Protein AF-A0A1I2H7U0-F1 (afdb_monomer_lite)

Radius of gyration: 51.54 Å; chains: 1; bounding box: 114×62×137 Å

Organism: NCBI:txid1177982

Structure (mmCIF, N/CA/C/O backbone):
data_AF-A0A1I2H7U0-F1
#
_entry.id   AF-A0A1I2H7U0-F1
#
loop_
_atom_site.group_PDB
_atom_site.id
_atom_site.type_symbol
_atom_site.label_atom_id
_atom_site.label_alt_id
_atom_site.label_comp_id
_atom_site.label_asym_id
_atom_site.label_entity_id
_atom_site.label_seq_id
_atom_site.pdbx_PDB_ins_code
_atom_site.Cartn_x
_atom_site.Cartn_y
_atom_site.Cartn_z
_atom_site.occupancy
_atom_site.B_iso_or_equiv
_atom_site.auth_seq_id
_atom_site.auth_comp_id
_atom_site.auth_asym_id
_atom_site.auth_atom_id
_atom_site.pdbx_PDB_model_num
ATOM 1 N N . MET A 1 1 ? -52.109 -44.219 31.781 1.00 38.03 1 MET A N 1
ATOM 2 C CA . MET A 1 1 ? -51.547 -44.858 32.992 1.00 38.03 1 MET A CA 1
ATOM 3 C C . MET A 1 1 ? -51.405 -43.799 34.072 1.00 38.03 1 MET A C 1
ATOM 5 O O . MET A 1 1 ? -50.801 -42.768 33.818 1.00 38.03 1 MET A O 1
ATOM 9 N N . LYS A 1 2 ? -52.047 -44.011 35.225 1.00 43.16 2 LYS A N 1
ATOM 10 C CA . LYS A 1 2 ? -51.960 -43.153 36.413 1.00 43.16 2 LYS A CA 1
ATOM 11 C C . LYS A 1 2 ? -50.727 -43.580 37.208 1.00 43.16 2 LYS A C 1
ATOM 13 O O . LYS A 1 2 ? -50.674 -44.738 37.607 1.00 43.16 2 LYS A O 1
ATOM 18 N N . MET A 1 3 ? -49.799 -42.669 37.487 1.00 38.25 3 MET A N 1
ATOM 19 C CA . MET A 1 3 ? -48.767 -42.906 38.496 1.00 38.25 3 MET A CA 1
ATOM 20 C C . MET A 1 3 ? -48.731 -41.721 39.459 1.00 38.25 3 MET A C 1
ATOM 22 O O . MET A 1 3 ? -48.264 -40.634 39.139 1.00 38.25 3 MET A O 1
ATOM 26 N N . ARG A 1 4 ? -49.338 -41.961 40.626 1.00 47.53 4 ARG A N 1
ATOM 27 C CA . ARG A 1 4 ? -49.182 -41.195 41.864 1.00 47.53 4 ARG A CA 1
ATOM 28 C C . ARG A 1 4 ? -47.786 -41.503 42.394 1.00 47.53 4 ARG A C 1
ATOM 30 O O . ARG A 1 4 ? -47.493 -42.681 42.574 1.00 47.53 4 ARG A O 1
ATOM 37 N N . TRP A 1 5 ? -46.977 -40.492 42.691 1.00 40.34 5 TRP A N 1
ATOM 38 C CA . TRP A 1 5 ? -45.809 -40.652 43.556 1.00 40.34 5 TRP A CA 1
ATOM 39 C C . TRP A 1 5 ? -45.826 -39.602 44.661 1.00 40.34 5 TRP A C 1
ATOM 41 O O . TRP A 1 5 ? -46.255 -38.468 44.458 1.00 40.34 5 TRP A O 1
ATOM 51 N N . LEU A 1 6 ? -45.484 -40.085 45.853 1.00 40.12 6 LEU A N 1
ATOM 52 C CA . LEU A 1 6 ? -45.676 -39.448 47.142 1.00 40.12 6 LEU A CA 1
ATOM 53 C C . LEU A 1 6 ? -44.815 -38.201 47.309 1.00 40.12 6 LEU A C 1
ATOM 55 O O . LEU A 1 6 ? -43.675 -38.137 46.856 1.00 40.12 6 LEU A O 1
ATOM 59 N N . GLY A 1 7 ? -45.387 -37.246 48.038 1.00 43.72 7 GLY A N 1
ATOM 60 C CA . GLY A 1 7 ? -44.698 -36.058 48.492 1.00 43.72 7 GLY A CA 1
ATOM 61 C C . GLY A 1 7 ? -43.547 -36.375 49.439 1.00 43.72 7 GLY A C 1
ATOM 62 O O . GLY A 1 7 ? -43.638 -37.236 50.313 1.00 43.72 7 GLY A O 1
ATOM 63 N N . TRP A 1 8 ? -42.494 -35.589 49.273 1.00 41.06 8 TRP A N 1
ATOM 64 C CA . TRP A 1 8 ? -41.514 -35.289 50.297 1.00 41.06 8 TRP A CA 1
ATOM 65 C C . TRP A 1 8 ? -41.568 -33.780 50.512 1.00 41.06 8 TRP A C 1
ATOM 67 O O . TRP A 1 8 ? -41.052 -32.994 49.720 1.00 41.06 8 TRP A O 1
ATOM 77 N N . LEU A 1 9 ? -42.283 -33.383 51.564 1.00 44.81 9 LEU A N 1
ATOM 78 C CA . LEU A 1 9 ? -42.298 -32.023 52.084 1.00 44.81 9 LEU A CA 1
ATOM 79 C C . LEU A 1 9 ? -40.992 -31.831 52.873 1.00 44.81 9 LEU A C 1
ATOM 81 O O . LEU A 1 9 ? -40.945 -31.993 54.089 1.00 44.81 9 LEU A O 1
ATOM 85 N N . GLY A 1 10 ? -39.899 -31.572 52.157 1.00 46.69 10 GLY A N 1
ATOM 86 C CA . GLY A 1 10 ? -38.647 -31.123 52.753 1.00 46.69 10 GLY A CA 1
ATOM 87 C C . GLY A 1 10 ? -38.772 -29.646 53.099 1.00 46.69 10 GLY A C 1
ATOM 88 O O . GLY A 1 10 ? -38.637 -28.792 52.227 1.00 46.69 10 GLY A O 1
ATOM 89 N N . VAL A 1 11 ? -39.063 -29.345 54.364 1.00 46.62 11 VAL A N 1
ATOM 90 C CA . VAL A 1 11 ? -38.966 -27.990 54.912 1.00 46.62 11 VAL A CA 1
ATOM 91 C C . VAL A 1 11 ? -37.485 -27.610 54.927 1.00 46.62 11 VAL A C 1
ATOM 93 O O . VAL A 1 11 ? -36.757 -27.913 55.868 1.00 46.62 11 VAL A O 1
ATOM 96 N N . ALA A 1 12 ? -37.026 -26.967 53.855 1.00 50.62 12 ALA A N 1
ATOM 97 C CA . ALA A 1 12 ? -35.786 -26.213 53.867 1.00 50.62 12 ALA A CA 1
ATOM 98 C C . ALA A 1 12 ? -36.026 -24.951 54.706 1.00 50.62 12 ALA A C 1
ATOM 100 O O . ALA A 1 12 ? -36.562 -23.955 54.217 1.00 50.62 12 ALA A O 1
ATOM 101 N N . LEU A 1 13 ? -35.672 -25.019 55.993 1.00 45.28 13 LEU A N 1
ATOM 102 C CA . LEU A 1 13 ? -35.441 -23.830 56.804 1.00 45.28 13 LEU A CA 1
ATOM 103 C C . LEU A 1 13 ? -34.308 -23.036 56.142 1.00 45.28 13 LEU A C 1
ATOM 105 O O . LEU A 1 13 ? -33.133 -23.364 56.292 1.00 45.28 13 LEU A O 1
ATOM 109 N N . TRP A 1 14 ? -34.663 -21.986 55.408 1.00 45.94 14 TRP A N 1
ATOM 110 C CA . TRP A 1 14 ? -33.728 -20.919 55.088 1.00 45.94 14 TRP A CA 1
ATOM 111 C C . TRP A 1 14 ? -33.420 -20.190 56.393 1.00 45.94 14 TRP A C 1
ATOM 113 O O . TRP A 1 14 ? -34.245 -19.440 56.914 1.00 45.94 14 TRP A O 1
ATOM 123 N N . VAL A 1 15 ? -32.239 -20.448 56.950 1.00 44.50 15 VAL A N 1
ATOM 124 C CA . VAL A 1 15 ? -31.667 -19.630 58.018 1.00 44.50 15 VAL A CA 1
ATOM 125 C C . VAL A 1 15 ? -31.354 -18.265 57.404 1.00 44.50 15 VAL A C 1
ATOM 127 O O . VAL A 1 15 ? -30.287 -18.050 56.838 1.00 44.50 15 VAL A O 1
ATOM 130 N N . ALA A 1 16 ? -32.310 -17.341 57.481 1.00 43.97 16 ALA A N 1
ATOM 131 C CA . ALA A 1 16 ? -32.080 -15.917 57.270 1.00 43.97 16 ALA A CA 1
ATOM 132 C C . ALA A 1 16 ? -31.284 -15.373 58.471 1.00 43.97 16 ALA A C 1
ATOM 134 O O . ALA A 1 16 ? -31.829 -14.749 59.377 1.00 43.97 16 ALA A O 1
ATOM 135 N N . GLY A 1 17 ? -29.996 -15.710 58.537 1.00 43.19 17 GLY A N 1
ATOM 136 C CA . GLY A 1 17 ? -29.081 -15.211 59.556 1.00 43.19 17 GLY A CA 1
ATOM 137 C C . GLY A 1 17 ? -28.562 -13.824 59.185 1.00 43.19 17 GLY A C 1
ATOM 138 O O . GLY A 1 17 ? -27.820 -13.705 58.220 1.00 43.19 17 GLY A O 1
ATOM 139 N N . CYS A 1 18 ? -28.946 -12.803 59.959 1.00 55.12 18 CYS A N 1
ATOM 140 C CA . CYS A 1 18 ? -28.228 -11.542 60.223 1.00 55.12 18 CYS A CA 1
ATOM 141 C C . CYS A 1 18 ? -27.333 -10.948 59.107 1.00 55.12 18 CYS A C 1
ATOM 143 O O . CYS A 1 18 ? -26.227 -10.491 59.388 1.00 55.12 18 CYS A O 1
ATOM 145 N N . THR A 1 19 ? -27.776 -10.909 57.850 1.00 57.34 19 THR A N 1
ATOM 146 C CA . THR A 1 19 ? -26.985 -10.361 56.728 1.00 57.34 19 THR A CA 1
ATOM 147 C C . THR A 1 19 ? -26.796 -8.846 56.806 1.00 57.34 19 THR A C 1
ATOM 149 O O . THR A 1 19 ? -25.809 -8.320 56.297 1.00 57.34 19 THR A O 1
ATOM 152 N N . ASP A 1 20 ? -27.704 -8.140 57.481 1.00 74.81 20 ASP A N 1
ATOM 153 C CA . ASP A 1 20 ? -27.701 -6.673 57.529 1.00 74.81 20 ASP A CA 1
ATOM 154 C C . ASP A 1 20 ? -26.640 -6.094 58.477 1.00 74.81 20 ASP A C 1
ATOM 156 O O . ASP A 1 20 ? -26.203 -4.958 58.288 1.00 74.81 20 ASP A O 1
ATOM 160 N N . GLY A 1 21 ? -26.202 -6.859 59.485 1.00 87.06 21 GLY A N 1
ATOM 161 C CA . GLY A 1 21 ? -25.242 -6.390 60.490 1.00 87.06 21 GLY A CA 1
ATOM 162 C C . GLY A 1 21 ? -23.862 -6.098 59.899 1.00 87.06 21 GLY A C 1
ATOM 163 O O . GLY A 1 21 ? -23.301 -5.031 60.138 1.00 87.06 21 GLY A O 1
ATOM 164 N N . ASP A 1 22 ? -23.352 -7.011 59.071 1.00 92.94 22 ASP A N 1
ATOM 165 C CA . ASP A 1 22 ? -22.031 -6.878 58.446 1.00 92.94 22 ASP A CA 1
ATOM 166 C C . ASP A 1 22 ? -22.021 -5.792 57.367 1.00 92.94 22 ASP A C 1
ATOM 168 O O . ASP A 1 22 ? -21.097 -4.981 57.302 1.00 92.94 22 ASP A O 1
ATOM 172 N N . VAL A 1 23 ? -23.082 -5.723 56.551 1.00 95.50 23 VAL A N 1
ATOM 173 C CA . VAL A 1 23 ? -23.248 -4.651 55.558 1.00 95.50 23 VAL A CA 1
ATOM 174 C C . VAL A 1 23 ? -23.256 -3.293 56.251 1.00 95.50 23 VAL A C 1
ATOM 176 O O . VAL A 1 23 ? -22.557 -2.379 55.818 1.00 95.50 23 VAL A O 1
ATOM 179 N N . ARG A 1 24 ? -24.010 -3.158 57.347 1.00 95.25 24 ARG A N 1
ATOM 180 C CA . ARG A 1 24 ? -24.057 -1.920 58.125 1.00 95.25 24 ARG A CA 1
ATOM 181 C C . ARG A 1 24 ? -22.697 -1.567 58.721 1.00 95.25 24 ARG A C 1
ATOM 183 O O . ARG A 1 24 ? -22.287 -0.419 58.607 1.00 95.25 24 ARG A O 1
ATOM 190 N N . LEU A 1 25 ? -21.977 -2.538 59.282 1.00 95.75 25 LEU A N 1
ATOM 191 C CA . LEU A 1 25 ? -20.634 -2.321 59.825 1.00 95.75 25 LEU A CA 1
ATOM 192 C C . LEU A 1 25 ? -19.675 -1.746 58.770 1.00 95.75 25 LEU A C 1
ATOM 194 O O . LEU A 1 25 ? -18.954 -0.786 59.045 1.00 95.75 25 LEU A O 1
ATOM 198 N N . VAL A 1 26 ? -19.690 -2.288 57.548 1.00 96.81 26 VAL A N 1
ATOM 199 C CA . VAL A 1 26 ? -18.877 -1.759 56.439 1.00 96.81 26 VAL A CA 1
ATOM 200 C C . VAL A 1 26 ? -19.359 -0.377 56.007 1.00 96.81 26 VAL A C 1
ATOM 202 O O . VAL A 1 26 ? -18.539 0.522 55.838 1.00 96.81 26 VAL A O 1
ATOM 205 N N . LYS A 1 27 ? -20.673 -0.169 55.874 1.00 97.19 27 LYS A N 1
ATOM 206 C CA . LYS A 1 27 ? -21.240 1.136 55.505 1.00 97.19 27 LYS A CA 1
ATOM 207 C C . LYS A 1 27 ? -20.921 2.238 56.510 1.00 97.19 27 LYS A C 1
ATOM 209 O O . LYS A 1 27 ? -20.725 3.370 56.076 1.00 97.19 27 LYS A O 1
ATOM 214 N N . ASP A 1 28 ? -20.869 1.916 57.800 1.00 96.62 28 ASP A N 1
ATOM 215 C CA . ASP A 1 28 ? -20.593 2.852 58.896 1.00 96.62 28 ASP A CA 1
ATOM 216 C C . ASP A 1 28 ? -19.080 3.079 59.110 1.00 96.62 28 ASP A C 1
ATOM 218 O O . ASP A 1 28 ? -18.686 4.026 59.791 1.00 96.62 28 ASP A O 1
ATOM 222 N N . SER A 1 29 ? -18.221 2.252 58.501 1.00 95.50 29 SER A N 1
ATOM 223 C CA . SER A 1 29 ? -16.762 2.418 58.533 1.00 95.50 29 SER A CA 1
ATOM 224 C C . SER A 1 29 ? -16.296 3.601 57.673 1.00 95.50 29 SER A C 1
ATOM 226 O O . SER A 1 29 ? -17.021 4.078 56.799 1.00 95.50 29 SER A O 1
ATOM 228 N N . VAL A 1 30 ? -15.063 4.063 57.895 1.00 94.56 30 VAL A N 1
ATOM 229 C CA . VAL A 1 30 ? -14.425 5.158 57.140 1.00 94.56 30 VAL A CA 1
ATOM 230 C C . VAL A 1 30 ? -13.154 4.665 56.450 1.00 94.56 30 VAL A C 1
ATOM 232 O O . VAL A 1 30 ? -12.454 3.797 56.972 1.00 94.56 30 VAL A O 1
ATOM 235 N N . TRP A 1 31 ? -12.822 5.227 55.286 1.00 92.06 31 TRP A N 1
ATOM 236 C CA . TRP A 1 31 ? -11.496 5.024 54.698 1.00 92.06 31 TRP A CA 1
ATOM 237 C C . TRP A 1 31 ? -10.480 5.949 55.363 1.00 92.06 31 TRP A C 1
ATOM 239 O O . TRP A 1 31 ? -10.764 7.123 55.588 1.00 92.06 31 TRP A O 1
ATOM 249 N N . ASN A 1 32 ? -9.242 5.483 55.542 1.00 89.25 32 ASN A N 1
ATOM 250 C CA . ASN A 1 32 ? -8.152 6.333 56.045 1.00 89.25 32 ASN A CA 1
ATOM 251 C C . ASN A 1 32 ? -7.916 7.579 55.170 1.00 89.25 32 ASN A C 1
ATOM 253 O O . ASN A 1 32 ? -7.519 8.625 55.670 1.00 89.25 32 ASN A O 1
ATOM 257 N N . ALA A 1 33 ? -8.171 7.475 53.861 1.00 87.81 33 ALA A N 1
ATOM 258 C CA . ALA A 1 33 ? -8.043 8.583 52.914 1.00 87.81 33 ALA A CA 1
ATOM 259 C C . ALA A 1 33 ? -9.259 9.537 52.893 1.00 87.81 33 ALA A C 1
ATOM 261 O O . ALA A 1 33 ? -9.203 10.573 52.233 1.00 87.81 33 ALA A O 1
ATOM 262 N N . MET A 1 34 ? -10.359 9.189 53.572 1.00 88.62 34 MET A N 1
ATOM 263 C CA . MET A 1 34 ? -11.597 9.975 53.662 1.00 88.62 34 MET A CA 1
ATOM 264 C C . MET A 1 34 ? -12.232 9.829 55.060 1.00 88.62 34 MET A C 1
ATOM 266 O O . MET A 1 34 ? -13.304 9.237 55.184 1.00 88.62 34 MET A O 1
ATOM 270 N N . PRO A 1 35 ? -11.594 10.345 56.125 1.00 90.62 35 PRO A N 1
ATOM 271 C CA . PRO A 1 35 ? -12.068 10.134 57.496 1.00 90.62 35 PRO A CA 1
ATOM 272 C C . PRO A 1 35 ? -13.404 10.836 57.803 1.00 90.62 35 PRO A C 1
ATOM 274 O O . PRO A 1 35 ? -14.123 10.408 58.700 1.00 90.62 35 PRO A O 1
ATOM 277 N N . ASP A 1 36 ? -13.760 11.880 57.047 1.00 92.44 36 ASP A N 1
ATOM 278 C CA . ASP A 1 36 ? -14.941 12.722 57.305 1.00 92.44 36 ASP A CA 1
ATOM 279 C C . ASP A 1 36 ? -16.250 12.174 56.703 1.00 92.44 36 ASP A C 1
ATOM 281 O O . ASP A 1 36 ? -17.314 12.787 56.829 1.00 92.44 36 ASP A O 1
ATOM 285 N N . THR A 1 37 ? -16.205 11.029 56.016 1.00 92.31 37 THR A N 1
ATOM 286 C CA . THR A 1 37 ? -17.395 10.382 55.455 1.00 92.31 37 THR A CA 1
ATOM 287 C C . THR A 1 37 ? -17.326 8.876 55.623 1.00 92.31 37 THR A C 1
ATOM 289 O O . THR A 1 37 ? -16.268 8.264 55.500 1.00 92.31 37 THR A O 1
ATOM 292 N N . THR A 1 38 ? -18.481 8.261 55.854 1.00 95.88 38 THR A N 1
ATOM 293 C CA . THR A 1 38 ? -18.569 6.805 55.882 1.00 95.88 38 THR A CA 1
ATOM 294 C C . THR A 1 38 ? -18.517 6.235 54.466 1.00 95.88 38 THR A C 1
ATOM 296 O O . THR A 1 38 ? -18.900 6.905 53.498 1.00 95.88 38 THR A O 1
ATOM 299 N N . ILE A 1 39 ? -18.060 4.988 54.342 1.00 95.94 39 ILE A N 1
ATOM 300 C CA . ILE A 1 39 ? -17.996 4.250 53.075 1.00 95.94 39 ILE A CA 1
ATOM 301 C C . ILE A 1 39 ? -19.388 4.181 52.441 1.00 95.94 39 ILE A C 1
ATOM 303 O O . ILE A 1 39 ? -19.540 4.452 51.252 1.00 95.94 39 ILE A O 1
ATOM 307 N N . GLY A 1 40 ? -20.417 3.880 53.239 1.00 95.56 40 GLY A N 1
ATOM 308 C CA . GLY A 1 40 ? -21.799 3.812 52.771 1.00 95.56 40 GLY A CA 1
ATOM 309 C C . GLY A 1 40 ? -22.259 5.138 52.176 1.00 95.56 40 GLY A C 1
ATOM 310 O O . GLY A 1 40 ? -22.735 5.164 51.047 1.00 95.56 40 GLY A O 1
ATOM 311 N N . LYS A 1 41 ? -22.024 6.257 52.874 1.00 94.06 41 LYS A N 1
ATOM 312 C CA . LYS A 1 41 ? -22.376 7.590 52.364 1.00 94.06 41 LYS A CA 1
ATOM 313 C C . LYS A 1 41 ? -21.610 7.933 51.086 1.00 94.06 41 LYS A C 1
ATOM 315 O O . LYS A 1 41 ? -22.197 8.500 50.175 1.00 94.06 41 LYS A O 1
ATOM 320 N N . ALA A 1 42 ? -20.327 7.587 51.011 1.00 93.44 42 ALA A N 1
ATOM 321 C CA . ALA A 1 42 ? -19.490 7.892 49.855 1.00 93.44 42 ALA A CA 1
ATOM 322 C C . ALA A 1 42 ? -19.845 7.059 48.611 1.00 93.44 42 ALA A C 1
ATOM 324 O O . ALA A 1 42 ? -19.639 7.524 47.493 1.00 93.44 42 ALA A O 1
ATOM 325 N N . LEU A 1 43 ? -20.356 5.836 48.789 1.00 95.06 43 LEU A N 1
ATOM 326 C CA . LEU A 1 43 ? -20.678 4.922 47.691 1.00 95.06 43 LEU A CA 1
ATOM 327 C C . LEU A 1 43 ? -22.154 4.961 47.283 1.00 95.06 43 LEU A C 1
ATOM 329 O O . LEU A 1 43 ? -22.443 4.991 46.090 1.00 95.06 43 LEU A O 1
ATOM 333 N N . ASP A 1 44 ? -23.084 5.034 48.238 1.00 93.50 44 ASP A N 1
ATOM 334 C CA . ASP A 1 44 ? -24.526 5.000 47.958 1.00 93.50 44 ASP A CA 1
ATOM 335 C C . ASP A 1 44 ? -25.022 6.237 47.192 1.00 93.50 44 ASP A C 1
ATOM 337 O O . ASP A 1 44 ? -26.053 6.167 46.525 1.00 93.50 44 ASP A O 1
ATOM 341 N N . THR A 1 45 ? -24.305 7.365 47.252 1.00 88.62 45 THR A N 1
ATOM 342 C CA . THR A 1 45 ? -24.707 8.619 46.588 1.00 88.62 45 THR A CA 1
ATOM 343 C C . THR A 1 45 ? -23.988 8.883 45.264 1.00 88.62 45 THR A C 1
ATOM 345 O O . THR A 1 45 ? -24.076 9.994 44.740 1.00 88.62 45 THR A O 1
ATOM 348 N N . ARG A 1 46 ? -23.245 7.909 44.720 1.00 90.50 46 ARG A N 1
ATOM 349 C CA . ARG A 1 46 ? -22.420 8.126 43.522 1.00 90.50 46 ARG A CA 1
ATOM 350 C C . ARG A 1 46 ? -23.266 8.320 42.270 1.00 90.50 46 ARG A C 1
ATOM 352 O O . ARG A 1 46 ? -23.944 7.403 41.812 1.00 90.50 46 ARG A O 1
ATOM 359 N N . GLN A 1 47 ? -23.125 9.491 41.656 1.00 90.69 47 GLN A N 1
ATOM 360 C CA . GLN A 1 47 ? -23.855 9.858 40.437 1.00 90.69 47 GLN A CA 1
ATOM 361 C C . GLN A 1 47 ? -23.475 9.003 39.218 1.00 90.69 47 GLN A C 1
ATOM 363 O O . GLN A 1 47 ? -24.334 8.709 38.388 1.00 90.69 47 GLN A O 1
ATOM 368 N N . ALA A 1 48 ? -22.230 8.517 39.165 1.00 90.38 48 ALA A N 1
ATOM 369 C CA . ALA A 1 48 ? -21.746 7.599 38.130 1.00 90.38 48 ALA A CA 1
ATOM 370 C C . ALA A 1 48 ? -22.483 6.240 38.091 1.00 90.38 48 ALA A C 1
ATOM 372 O O . ALA A 1 48 ? -22.405 5.526 37.087 1.00 90.38 48 ALA A O 1
ATOM 373 N N . CYS A 1 49 ? -23.175 5.858 39.172 1.00 93.62 49 CYS A N 1
ATOM 374 C CA . CYS A 1 49 ? -23.899 4.595 39.268 1.00 93.62 49 CYS A CA 1
ATOM 375 C C . CYS A 1 49 ? -25.355 4.769 38.797 1.00 93.62 49 CYS A C 1
AT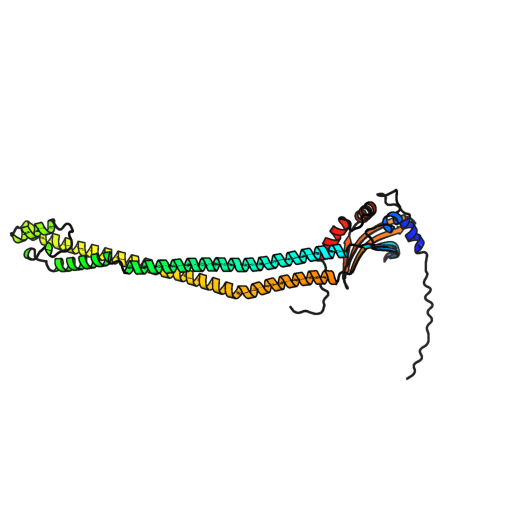OM 377 O O . CYS A 1 49 ? -26.064 5.700 39.189 1.00 93.62 49 CYS A O 1
ATOM 379 N N . ALA A 1 50 ? -25.822 3.864 37.939 1.00 93.75 50 ALA A N 1
ATOM 380 C CA . ALA A 1 50 ? -27.238 3.705 37.612 1.00 93.75 50 ALA A CA 1
ATOM 381 C C . ALA A 1 50 ? -27.973 2.941 38.719 1.00 93.75 50 ALA A C 1
ATOM 383 O O . ALA A 1 50 ? -29.099 3.284 39.075 1.00 93.75 50 ALA A O 1
ATOM 384 N N . LYS A 1 51 ? -27.311 1.927 39.285 1.00 95.06 51 LYS A N 1
ATOM 385 C CA . LYS A 1 51 ? -27.817 1.107 40.384 1.00 95.06 51 LYS A CA 1
ATOM 386 C C . LYS A 1 51 ? -26.684 0.750 41.334 1.00 95.06 51 LYS A C 1
ATOM 388 O O . LYS A 1 51 ? -25.560 0.512 40.890 1.00 95.06 51 LYS A O 1
ATOM 393 N N . THR A 1 52 ? -26.995 0.689 42.624 1.00 96.12 52 THR A N 1
ATOM 394 C CA . THR A 1 52 ? -26.089 0.202 43.663 1.00 96.12 52 THR A CA 1
ATOM 395 C C . THR A 1 52 ? -26.726 -0.949 44.433 1.00 96.12 52 THR A C 1
ATOM 397 O O . THR A 1 52 ? -27.935 -0.968 44.666 1.00 96.12 52 THR A O 1
ATOM 400 N N . GLU A 1 53 ? -25.915 -1.934 44.809 1.00 96.56 53 GLU A N 1
ATOM 401 C CA . GLU A 1 53 ? -26.341 -3.099 45.582 1.00 96.56 53 GLU A CA 1
ATOM 402 C C . GLU A 1 53 ? -25.286 -3.460 46.627 1.00 96.56 53 GLU A C 1
ATOM 404 O O . GLU A 1 53 ? -24.084 -3.316 46.400 1.00 96.56 53 GLU A O 1
ATOM 409 N N . TRP A 1 54 ? -25.753 -3.959 47.769 1.00 97.25 54 TRP A N 1
ATOM 410 C CA . TRP A 1 54 ? -24.912 -4.471 48.841 1.00 97.25 54 TRP A CA 1
ATOM 411 C C . TRP A 1 54 ? -25.355 -5.876 49.204 1.00 97.25 54 TRP A C 1
ATOM 413 O O . TRP A 1 54 ? -26.553 -6.145 49.306 1.00 97.25 54 TRP A O 1
ATOM 423 N N . ARG A 1 55 ? -24.395 -6.766 49.436 1.00 95.81 55 ARG A N 1
ATOM 424 C CA . ARG A 1 55 ? -24.670 -8.120 49.920 1.00 95.81 55 ARG A CA 1
ATOM 425 C C . ARG A 1 55 ? -23.547 -8.623 50.811 1.00 95.81 55 ARG A C 1
ATOM 427 O O . ARG A 1 55 ? -22.401 -8.216 50.647 1.00 95.81 55 ARG A O 1
ATOM 434 N N . ALA A 1 56 ? -23.883 -9.537 51.713 1.00 95.56 56 ALA A N 1
ATOM 435 C CA . ALA A 1 56 ? -22.921 -10.280 52.515 1.00 95.56 56 ALA A CA 1
ATOM 436 C C . ALA A 1 56 ? -23.015 -11.774 52.187 1.00 95.56 56 ALA A C 1
ATOM 438 O O . ALA A 1 56 ? -24.116 -12.300 52.010 1.00 95.56 56 ALA A O 1
ATOM 439 N N . PHE A 1 57 ? -21.873 -12.445 52.086 1.00 94.25 57 PHE A N 1
ATOM 440 C CA . PHE A 1 57 ? -21.774 -13.884 51.853 1.00 94.25 57 PHE A CA 1
ATOM 441 C C . PHE A 1 57 ? -20.473 -14.433 52.443 1.00 94.25 57 PHE A C 1
ATOM 443 O O . PHE A 1 57 ? -19.552 -13.673 52.731 1.00 94.25 57 PHE A O 1
ATOM 450 N N . ASP A 1 58 ? -20.402 -15.749 52.614 1.00 93.12 58 ASP A N 1
ATOM 451 C CA . ASP A 1 58 ? -19.181 -16.436 53.032 1.00 93.12 58 ASP A CA 1
ATOM 452 C C . ASP A 1 58 ? -18.449 -16.967 51.795 1.00 93.12 58 ASP A C 1
ATOM 454 O O . ASP A 1 58 ? -19.077 -17.519 50.885 1.00 93.12 58 ASP A O 1
ATOM 458 N N . ASP A 1 59 ? -17.138 -16.736 51.715 1.00 89.81 59 ASP A N 1
ATOM 459 C CA . ASP A 1 59 ? -16.320 -17.239 50.610 1.00 89.81 59 ASP A CA 1
ATOM 460 C C . ASP A 1 59 ? -15.899 -18.708 50.802 1.00 89.81 59 ASP A C 1
ATOM 462 O O . ASP A 1 59 ? -16.273 -19.377 51.764 1.00 89.81 59 ASP A O 1
ATOM 466 N N . ASP A 1 60 ? -15.102 -19.229 49.868 1.00 90.31 60 ASP A N 1
ATOM 467 C CA . ASP A 1 60 ? -14.576 -20.601 49.880 1.00 90.31 60 ASP A CA 1
ATOM 468 C C . ASP A 1 60 ? -13.687 -20.921 51.093 1.00 90.31 60 ASP A C 1
ATOM 470 O O . ASP A 1 60 ? -13.374 -22.084 51.346 1.00 90.31 60 ASP A O 1
ATOM 474 N N . ARG A 1 61 ? -13.274 -19.897 51.842 1.00 89.75 61 ARG A N 1
ATOM 475 C CA . ARG A 1 61 ? -12.431 -19.992 53.036 1.00 89.75 61 ARG A CA 1
ATOM 476 C C . ARG A 1 61 ? -13.200 -19.639 54.304 1.00 89.75 61 ARG A C 1
ATOM 478 O O . ARG A 1 61 ? -12.568 -19.315 55.308 1.00 89.75 61 ARG A O 1
ATOM 485 N N . GLU A 1 62 ? -14.531 -19.667 54.243 1.00 89.56 62 GLU A N 1
ATOM 486 C CA . GLU A 1 62 ? -15.427 -19.348 55.359 1.00 89.56 62 GLU A CA 1
ATOM 487 C C . GLU A 1 62 ? -15.197 -17.933 55.919 1.00 89.56 62 GLU A C 1
ATOM 489 O O . GLU A 1 62 ? -15.464 -17.651 57.088 1.00 89.56 62 GLU A O 1
ATOM 494 N N . ARG A 1 63 ? -14.678 -17.012 55.095 1.00 89.81 63 ARG A N 1
ATOM 495 C CA . ARG A 1 63 ? -14.532 -15.609 55.482 1.00 89.81 63 ARG A CA 1
ATOM 496 C C . ARG A 1 63 ? -15.805 -14.870 55.132 1.00 89.81 63 ARG A C 1
ATOM 498 O O . ARG A 1 63 ? -16.291 -14.959 54.005 1.00 89.81 63 ARG A O 1
ATOM 505 N N . ARG A 1 64 ? -16.267 -14.040 56.064 1.00 94.00 64 ARG A N 1
ATOM 506 C CA . ARG A 1 64 ? -17.387 -13.138 55.823 1.00 94.00 64 ARG A CA 1
ATOM 507 C C . ARG A 1 64 ? -16.962 -12.011 54.885 1.00 94.00 64 ARG A C 1
ATOM 509 O O . ARG A 1 64 ? -16.105 -11.199 55.250 1.00 94.00 64 ARG A O 1
ATOM 516 N N . ILE A 1 65 ? -17.556 -11.961 53.696 1.00 96.31 65 ILE A N 1
ATOM 517 C CA . ILE A 1 65 ? -17.331 -10.938 52.673 1.00 96.31 65 ILE A CA 1
ATOM 518 C C . ILE A 1 65 ? -18.569 -10.056 52.540 1.00 96.31 65 ILE A C 1
ATOM 520 O O . ILE A 1 65 ? -19.686 -10.543 52.379 1.00 96.31 65 ILE A O 1
ATOM 524 N N . VAL A 1 66 ? -18.354 -8.746 52.553 1.00 97.44 66 VAL A N 1
ATOM 525 C CA . VAL A 1 66 ? -19.340 -7.736 52.168 1.00 97.44 66 VAL A CA 1
ATOM 526 C C . VAL A 1 66 ? -18.946 -7.194 50.802 1.00 97.44 66 VAL A C 1
ATOM 528 O O . VAL A 1 66 ? -17.821 -6.735 50.615 1.00 97.44 66 VAL A O 1
ATOM 531 N N . GLU A 1 67 ? -19.865 -7.249 49.844 1.00 97.88 67 GLU A N 1
ATOM 532 C CA . GLU A 1 67 ? -19.678 -6.769 48.477 1.00 97.88 67 GLU A CA 1
ATOM 533 C C . GLU A 1 67 ? -20.594 -5.577 48.203 1.00 97.88 67 GLU A C 1
ATOM 535 O O . GLU A 1 67 ? -21.810 -5.659 48.387 1.00 97.88 67 GLU A O 1
ATOM 540 N N . TYR A 1 68 ? -19.990 -4.501 47.711 1.00 97.81 68 TYR A N 1
ATOM 541 C CA . TYR A 1 68 ? -20.654 -3.401 47.031 1.00 97.81 68 TYR A CA 1
ATOM 542 C C . TYR A 1 68 ? -20.577 -3.612 45.523 1.00 97.81 68 TYR A C 1
ATOM 544 O O . TYR A 1 68 ? -19.503 -3.904 44.988 1.00 97.81 68 TYR A O 1
ATOM 552 N N . ARG A 1 69 ? -21.697 -3.403 44.835 1.00 97.38 69 ARG A N 1
ATOM 553 C CA . ARG A 1 69 ? -21.788 -3.416 43.377 1.00 97.38 69 ARG A CA 1
ATOM 554 C C . ARG A 1 69 ? -22.392 -2.109 42.881 1.00 97.38 69 ARG A C 1
ATOM 556 O O . ARG A 1 69 ? -23.443 -1.698 43.363 1.00 97.38 69 ARG A O 1
ATOM 563 N N . CYS A 1 70 ? -21.752 -1.493 41.895 1.00 95.56 70 CYS A N 1
ATOM 564 C CA . CYS A 1 70 ? -22.253 -0.329 41.170 1.00 95.56 70 CYS A CA 1
ATOM 565 C C . CYS A 1 70 ? -22.317 -0.643 39.678 1.00 95.56 70 CYS A C 1
ATOM 567 O O . CYS A 1 70 ? -21.304 -0.985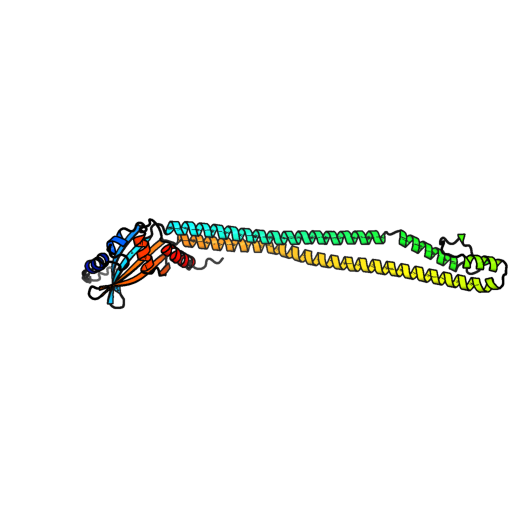 39.076 1.00 95.56 70 CYS A O 1
ATOM 569 N N . GLU A 1 71 ? -23.495 -0.515 39.075 1.00 96.50 71 GLU A N 1
ATOM 570 C CA . GLU A 1 71 ? -23.654 -0.564 37.620 1.00 96.50 71 GLU A CA 1
ATOM 571 C C . GLU A 1 71 ? -23.397 0.829 37.039 1.00 96.50 71 GLU A C 1
ATOM 573 O O . GLU A 1 71 ? -24.087 1.782 37.404 1.00 96.50 71 GLU A O 1
ATOM 578 N N . TYR A 1 72 ? -22.406 0.976 36.159 1.00 95.44 72 TYR A N 1
ATOM 579 C CA . TYR A 1 72 ? -22.072 2.280 35.586 1.00 95.44 72 TYR A CA 1
ATOM 580 C C . TYR A 1 72 ? -23.127 2.767 34.598 1.00 95.44 72 TYR A C 1
ATOM 582 O O . TYR A 1 72 ? -23.441 2.084 33.624 1.00 95.44 72 TYR A O 1
ATOM 590 N N . ARG A 1 73 ? -23.588 4.005 34.795 1.00 93.19 73 ARG A N 1
ATOM 591 C CA . ARG A 1 73 ? -24.615 4.638 33.959 1.00 93.19 73 ARG A CA 1
ATOM 592 C C . ARG A 1 73 ? -24.159 4.870 32.519 1.00 93.19 73 ARG A C 1
ATOM 594 O O . ARG A 1 73 ? -24.848 4.479 31.583 1.00 93.19 73 ARG A O 1
ATOM 601 N N . ASP A 1 74 ? -22.970 5.443 32.347 1.00 92.25 74 ASP A N 1
ATOM 602 C CA . ASP A 1 74 ? -22.510 5.945 31.042 1.00 92.25 74 ASP A CA 1
ATOM 603 C C . ASP A 1 74 ? -21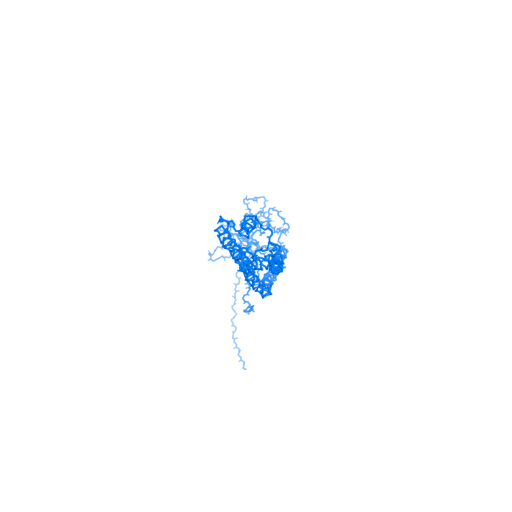.570 4.982 30.303 1.00 92.25 74 ASP A C 1
ATOM 605 O O . ASP A 1 74 ? -20.973 5.335 29.282 1.00 92.25 74 ASP A O 1
ATOM 609 N N . ALA A 1 75 ? -21.430 3.742 30.784 1.00 94.44 75 ALA A N 1
ATOM 610 C CA . ALA A 1 75 ? -20.524 2.770 30.174 1.00 94.44 75 ALA A CA 1
ATOM 611 C C . ALA A 1 75 ? -20.901 2.435 28.723 1.00 94.44 75 ALA A C 1
ATOM 613 O O . ALA A 1 75 ? -20.025 2.336 27.864 1.00 94.44 75 ALA A O 1
ATOM 614 N N . ARG A 1 76 ? -22.203 2.323 28.426 1.00 95.50 76 ARG A N 1
ATOM 615 C CA . ARG A 1 76 ? -22.688 2.102 27.057 1.00 95.50 76 ARG A CA 1
ATOM 616 C C . ARG A 1 76 ? -22.291 3.250 26.130 1.00 95.50 76 ARG A C 1
ATOM 618 O O . ARG A 1 76 ? -21.694 2.997 25.091 1.00 95.50 76 ARG A O 1
ATOM 625 N N . ALA A 1 77 ? -22.554 4.494 26.533 1.00 95.56 77 ALA A N 1
ATOM 626 C CA . ALA A 1 77 ? -22.234 5.676 25.734 1.00 95.56 77 ALA A CA 1
ATOM 627 C C . ALA A 1 77 ? -20.722 5.803 25.461 1.00 95.56 77 ALA A C 1
ATOM 629 O O . ALA A 1 77 ? -20.315 6.153 24.350 1.00 95.56 77 ALA A O 1
ATOM 630 N N . HIS A 1 78 ? -19.880 5.461 26.446 1.00 95.00 78 HIS A N 1
ATOM 631 C CA . HIS A 1 78 ? -18.425 5.384 26.269 1.00 95.00 78 HIS A CA 1
ATOM 632 C C . HIS A 1 78 ? -18.036 4.391 25.167 1.00 95.00 78 HIS A C 1
ATOM 634 O O . HIS A 1 78 ? -17.315 4.746 24.228 1.00 95.00 78 HIS A O 1
ATOM 640 N N . PHE A 1 79 ? -18.555 3.163 25.231 1.00 96.56 79 PHE A N 1
ATOM 641 C CA . PHE A 1 79 ? -18.232 2.133 24.246 1.00 96.56 79 PHE A CA 1
ATOM 642 C C . PHE A 1 79 ? -18.861 2.373 22.874 1.00 96.56 79 PHE A C 1
ATOM 644 O O . PHE A 1 79 ? -18.235 2.031 21.874 1.00 96.56 79 PHE A O 1
ATOM 651 N N . GLU A 1 80 ? -20.033 3.000 22.786 1.00 97.44 80 GLU A N 1
ATOM 652 C CA . GLU A 1 80 ? -20.630 3.430 21.514 1.00 97.44 80 GLU A CA 1
ATOM 653 C C . GLU A 1 80 ? -19.715 4.425 20.798 1.00 97.44 80 GLU A C 1
ATOM 655 O O . GLU A 1 80 ? -19.369 4.230 19.630 1.00 97.44 80 GLU A O 1
ATOM 660 N N . LYS A 1 81 ? -19.231 5.442 21.520 1.00 95.94 81 LYS A N 1
ATOM 661 C CA . LYS A 1 81 ? -18.283 6.422 20.981 1.00 95.94 81 LYS A CA 1
ATOM 662 C C . LYS A 1 81 ? -16.970 5.768 20.548 1.00 95.94 81 LYS A C 1
ATOM 664 O O . LYS A 1 81 ? -16.511 6.015 19.433 1.00 95.94 81 LYS A O 1
ATOM 669 N N . SER A 1 82 ? -16.379 4.934 21.405 1.00 94.50 82 SER A N 1
ATOM 670 C CA . SER A 1 82 ? -15.121 4.232 21.111 1.00 94.50 82 SER A CA 1
ATOM 671 C C . SER A 1 82 ? -15.259 3.300 19.899 1.00 94.50 82 SER A C 1
ATOM 673 O O . SER A 1 82 ? -14.428 3.318 18.992 1.00 94.50 82 SER A O 1
ATOM 675 N N . THR A 1 83 ? -16.362 2.553 19.815 1.00 96.81 83 THR A N 1
ATOM 676 C CA . THR A 1 83 ? -16.661 1.655 18.688 1.00 96.81 83 THR A CA 1
ATOM 677 C C . THR A 1 83 ? -16.842 2.436 17.390 1.00 96.81 83 THR A C 1
ATOM 679 O O . THR A 1 83 ? -16.275 2.057 16.368 1.00 96.81 83 THR A O 1
ATOM 682 N N . GLN A 1 84 ? -17.559 3.562 17.419 1.00 97.75 84 GLN A N 1
ATOM 683 C CA . GLN A 1 84 ? -17.742 4.400 16.236 1.00 97.75 84 GLN A CA 1
ATOM 684 C C . GLN A 1 84 ? -16.409 4.957 15.716 1.00 97.75 84 GLN A C 1
ATOM 686 O O . GLN A 1 84 ? -16.170 4.971 14.508 1.00 97.75 84 GLN A O 1
ATOM 691 N N . GLN A 1 85 ? -15.520 5.378 16.619 1.00 96.50 85 GLN A N 1
ATOM 692 C CA . GLN A 1 85 ? -14.174 5.826 16.259 1.00 96.50 85 GLN A CA 1
ATOM 693 C C . GLN A 1 85 ? -13.344 4.691 15.642 1.00 96.50 85 GLN A C 1
ATOM 695 O O . GLN A 1 85 ? -12.685 4.908 14.627 1.00 96.50 85 GLN A O 1
ATOM 700 N N . GLN A 1 86 ? -13.415 3.479 16.201 1.00 96.38 86 GLN A N 1
ATOM 701 C CA . GLN A 1 86 ? -12.732 2.300 15.653 1.00 96.38 86 GLN A CA 1
ATOM 702 C C . GLN A 1 86 ? -13.250 1.927 14.260 1.00 96.38 86 GLN A C 1
ATOM 704 O O . GLN A 1 86 ? -12.452 1.692 13.357 1.00 96.38 86 GLN A O 1
ATOM 709 N N . ILE A 1 87 ? -14.570 1.927 14.053 1.00 97.69 87 ILE A N 1
ATOM 710 C CA . ILE A 1 87 ? -15.181 1.656 12.743 1.00 97.69 87 ILE A CA 1
ATOM 711 C C . ILE A 1 87 ? -14.697 2.671 11.706 1.00 97.69 87 ILE A C 1
ATOM 713 O O . ILE A 1 87 ? -14.264 2.281 10.624 1.00 97.69 87 ILE A O 1
ATOM 717 N N . GLN A 1 88 ? -14.719 3.964 12.041 1.00 98.19 88 GLN A N 1
ATOM 718 C CA . GLN A 1 88 ? -14.231 5.012 11.144 1.00 98.19 88 GLN A CA 1
ATOM 719 C C . GLN A 1 88 ? -12.740 4.857 10.831 1.00 98.19 88 GLN A C 1
ATOM 721 O O . GLN A 1 88 ? -12.342 5.062 9.686 1.00 98.19 88 GLN A O 1
ATOM 726 N N . ALA A 1 89 ? -11.919 4.493 11.820 1.00 97.94 89 ALA A N 1
ATOM 727 C CA . ALA A 1 89 ? -10.499 4.227 11.611 1.00 97.94 89 ALA A CA 1
ATOM 728 C C . ALA A 1 89 ? -10.295 3.047 10.651 1.00 97.94 89 ALA A C 1
ATOM 730 O O . ALA A 1 89 ? -9.635 3.205 9.632 1.00 97.94 89 ALA A O 1
ATOM 731 N N . HIS A 1 90 ? -10.958 1.912 10.887 1.00 97.50 90 HIS A N 1
ATOM 732 C CA . HIS A 1 90 ? -10.868 0.745 10.005 1.00 97.50 90 HIS A CA 1
ATOM 733 C C . HIS A 1 90 ? -11.323 1.040 8.573 1.00 97.50 90 HIS A C 1
ATOM 735 O O . HIS A 1 90 ? -10.685 0.591 7.626 1.00 97.50 90 HIS A O 1
ATOM 741 N N . GLN A 1 91 ? -12.398 1.813 8.402 1.00 97.75 91 GLN A N 1
ATOM 742 C CA . GLN A 1 91 ? -12.869 2.229 7.080 1.00 97.75 91 GLN A CA 1
ATOM 743 C C . GLN A 1 91 ? -11.850 3.115 6.356 1.00 97.75 91 GLN A C 1
ATOM 745 O O . GLN A 1 91 ? -11.622 2.924 5.163 1.00 97.75 91 GLN A O 1
ATOM 750 N N . LYS A 1 92 ? -11.229 4.066 7.066 1.00 98.19 92 LYS A N 1
ATOM 751 C CA . LYS A 1 92 ? -10.175 4.922 6.504 1.00 98.19 92 LYS A CA 1
ATOM 752 C C . LYS A 1 92 ? -8.937 4.117 6.129 1.00 98.19 92 LYS A C 1
ATOM 754 O O . LYS A 1 92 ? -8.446 4.281 5.019 1.00 98.19 92 LYS A O 1
ATOM 759 N N . ASP A 1 93 ? -8.482 3.231 7.011 1.00 97.56 93 ASP A N 1
ATOM 760 C CA . ASP A 1 93 ? -7.315 2.379 6.772 1.00 97.56 93 ASP A CA 1
ATOM 761 C C . ASP A 1 93 ? -7.531 1.479 5.545 1.00 97.56 93 ASP A C 1
ATOM 763 O O . ASP A 1 93 ? -6.674 1.405 4.665 1.00 97.56 93 ASP A O 1
ATOM 767 N N . GLY A 1 94 ? -8.705 0.845 5.440 1.00 97.69 94 GLY A N 1
ATOM 768 C CA . GLY A 1 94 ? -9.057 0.002 4.296 1.00 97.69 94 GLY A CA 1
ATOM 769 C C . GLY A 1 94 ? -9.163 0.777 2.981 1.00 97.69 94 GLY A C 1
ATOM 770 O O . GLY A 1 94 ? -8.681 0.314 1.947 1.00 97.69 94 GLY A O 1
ATOM 771 N N . ALA A 1 95 ? -9.758 1.975 3.004 1.00 97.88 95 ALA A N 1
ATOM 772 C CA . ALA A 1 95 ? -9.823 2.845 1.829 1.00 97.88 95 ALA A CA 1
ATOM 773 C C . ALA A 1 95 ? -8.424 3.292 1.377 1.00 97.88 95 ALA A C 1
ATOM 775 O O . ALA A 1 95 ? -8.117 3.231 0.188 1.00 97.88 95 ALA A O 1
ATOM 776 N N . PHE A 1 96 ? -7.568 3.666 2.329 1.00 98.25 96 PHE A N 1
ATOM 777 C CA . PHE A 1 96 ? -6.188 4.057 2.066 1.00 98.25 96 PHE A CA 1
ATOM 778 C C . PHE A 1 96 ? -5.368 2.915 1.456 1.00 98.25 96 PHE A C 1
ATOM 780 O O . PHE A 1 96 ? -4.638 3.131 0.494 1.00 98.25 96 PHE A O 1
ATOM 787 N N . GLN A 1 97 ? -5.521 1.683 1.949 1.00 97.44 97 GLN A N 1
ATOM 788 C CA . GLN A 1 97 ? -4.843 0.518 1.372 1.00 97.44 97 GLN A CA 1
ATOM 789 C C . GLN A 1 97 ? -5.239 0.295 -0.097 1.00 97.44 97 GLN A C 1
ATOM 791 O O . GLN A 1 97 ? -4.382 0.051 -0.943 1.00 97.44 97 GLN A O 1
ATOM 796 N N . ILE A 1 98 ? -6.530 0.415 -0.420 1.00 98.12 98 ILE A N 1
ATOM 797 C CA . ILE A 1 98 ? -7.024 0.297 -1.801 1.00 98.12 98 ILE A CA 1
ATOM 798 C C . ILE A 1 98 ? -6.452 1.409 -2.688 1.00 98.12 98 ILE A C 1
ATOM 800 O O . ILE A 1 98 ? -6.037 1.137 -3.815 1.00 98.12 98 ILE A O 1
ATOM 804 N N . GLU A 1 99 ? -6.416 2.641 -2.182 1.00 98.25 99 GLU A N 1
ATOM 805 C CA . GLU A 1 99 ? -5.838 3.790 -2.881 1.00 98.25 99 GLU A CA 1
ATOM 806 C C . GLU A 1 99 ? -4.344 3.581 -3.167 1.00 98.25 99 GLU A C 1
ATOM 808 O O . GLU A 1 99 ? -3.898 3.815 -4.289 1.00 98.25 99 GLU A O 1
ATOM 813 N N . GLN A 1 100 ? -3.578 3.058 -2.203 1.00 98.12 100 GLN A N 1
ATOM 814 C CA . GLN A 1 100 ? -2.161 2.737 -2.393 1.00 98.12 100 GLN A CA 1
ATOM 815 C C . GLN A 1 100 ? -1.937 1.710 -3.506 1.00 98.12 100 GLN A C 1
ATOM 817 O O . GLN A 1 100 ? -1.082 1.927 -4.364 1.00 98.12 100 GLN A O 1
ATOM 822 N N . LEU A 1 101 ? -2.724 0.629 -3.542 1.00 97.69 101 LEU A N 1
ATOM 823 C CA . LEU A 1 101 ? -2.632 -0.380 -4.605 1.00 97.69 101 LEU A CA 1
ATOM 824 C C . LEU A 1 101 ? -2.902 0.230 -5.989 1.00 97.69 101 LEU A C 1
ATOM 826 O O . LEU A 1 101 ? -2.193 -0.050 -6.957 1.00 97.69 101 LEU A O 1
ATOM 830 N N . GLN A 1 102 ? -3.901 1.111 -6.083 1.00 97.81 102 GLN A N 1
ATOM 831 C CA . GLN A 1 102 ? -4.218 1.815 -7.326 1.00 97.81 102 GLN A CA 1
ATOM 832 C C . GLN A 1 102 ? -3.112 2.792 -7.736 1.00 97.81 102 GLN A C 1
ATOM 834 O O . GLN A 1 102 ? -2.776 2.863 -8.918 1.00 97.81 102 GLN A O 1
ATOM 839 N N . ALA A 1 103 ? -2.531 3.519 -6.781 1.00 98.19 103 ALA A N 1
ATOM 840 C CA . ALA A 1 103 ? -1.443 4.459 -7.029 1.00 98.19 103 ALA A CA 1
ATOM 841 C C . ALA A 1 103 ? -0.158 3.749 -7.486 1.00 98.19 103 ALA A C 1
ATOM 843 O O . ALA A 1 103 ? 0.510 4.219 -8.410 1.00 98.19 103 ALA A O 1
ATOM 844 N N . MET A 1 104 ? 0.162 2.594 -6.893 1.00 97.62 104 MET A N 1
ATOM 845 C CA . MET A 1 104 ? 1.278 1.751 -7.332 1.00 97.62 104 MET A CA 1
ATOM 846 C C . MET A 1 104 ? 1.093 1.297 -8.783 1.00 97.62 104 MET A C 1
ATOM 848 O O . MET A 1 104 ? 1.981 1.508 -9.606 1.00 97.62 104 MET A O 1
ATOM 852 N N . LEU A 1 105 ? -0.083 0.762 -9.133 1.00 98.19 105 LEU A N 1
ATOM 853 C CA . LEU A 1 105 ? -0.370 0.370 -10.516 1.00 98.19 105 LEU A CA 1
ATOM 854 C C . LEU A 1 105 ? -0.336 1.567 -11.480 1.00 98.19 105 LEU A C 1
ATOM 856 O O . LEU A 1 105 ? 0.143 1.441 -12.605 1.00 98.19 105 LEU A O 1
ATOM 860 N N . ALA A 1 106 ? -0.840 2.732 -11.068 1.00 98.31 106 ALA A N 1
ATOM 861 C CA . ALA A 1 106 ? -0.788 3.941 -11.888 1.00 98.31 106 ALA A CA 1
ATOM 862 C C . ALA A 1 106 ? 0.659 4.371 -12.185 1.00 98.31 106 ALA A C 1
ATOM 864 O O . ALA A 1 106 ? 0.966 4.728 -13.321 1.00 98.31 106 ALA A O 1
ATOM 865 N N . THR A 1 107 ? 1.542 4.269 -11.189 1.00 98.25 107 THR A N 1
ATOM 866 C CA . THR A 1 107 ? 2.969 4.597 -11.320 1.00 98.25 107 THR A CA 1
ATOM 867 C C . THR A 1 107 ? 3.663 3.644 -12.295 1.00 98.25 107 THR A C 1
ATOM 869 O O . THR A 1 107 ? 4.370 4.089 -13.198 1.00 98.25 107 THR A O 1
ATOM 872 N N . GLU A 1 108 ? 3.412 2.336 -12.188 1.00 97.50 108 GLU A N 1
ATOM 873 C CA . GLU A 1 108 ? 3.994 1.359 -13.119 1.00 97.50 108 GLU A CA 1
ATOM 874 C C . GLU A 1 108 ? 3.427 1.492 -14.541 1.00 97.50 108 GLU A C 1
ATOM 876 O O . GLU A 1 108 ? 4.161 1.353 -15.520 1.00 97.50 108 GLU A O 1
ATOM 881 N N . ARG A 1 109 ? 2.150 1.867 -14.693 1.00 98.31 109 ARG A N 1
ATOM 882 C CA . ARG A 1 109 ? 1.574 2.212 -16.005 1.00 98.31 109 ARG A CA 1
ATOM 883 C C . ARG A 1 109 ? 2.242 3.434 -16.629 1.00 98.31 109 ARG A C 1
ATOM 885 O O . ARG A 1 109 ? 2.486 3.435 -17.835 1.00 98.31 109 ARG A O 1
ATOM 892 N N . GLU A 1 110 ? 2.548 4.461 -15.842 1.00 98.12 110 GLU A N 1
ATOM 893 C CA . GLU A 1 110 ? 3.283 5.630 -16.331 1.00 98.12 110 GLU A CA 1
ATOM 894 C C . GLU A 1 110 ? 4.697 5.238 -16.773 1.00 98.12 110 GLU A C 1
ATOM 896 O O . GLU A 1 110 ? 5.123 5.576 -17.880 1.00 98.12 110 GLU A O 1
ATOM 901 N N . ARG A 1 111 ? 5.402 4.447 -15.958 1.00 97.56 111 ARG A N 1
ATOM 902 C CA . ARG A 1 111 ? 6.725 3.915 -16.302 1.00 97.56 111 ARG A CA 1
ATOM 903 C C . ARG A 1 111 ? 6.687 3.097 -17.595 1.00 97.56 111 ARG A C 1
ATOM 905 O O . ARG A 1 111 ? 7.571 3.246 -18.439 1.00 97.56 111 ARG A O 1
ATOM 912 N N . LEU A 1 112 ? 5.647 2.282 -17.783 1.00 98.19 112 LEU A N 1
ATOM 913 C CA . LEU A 1 112 ? 5.429 1.512 -19.004 1.00 98.19 112 LEU A CA 1
ATOM 914 C C . LEU A 1 112 ? 5.249 2.420 -20.227 1.00 98.19 112 LEU A C 1
ATOM 916 O O . LEU A 1 112 ? 5.875 2.186 -21.260 1.00 98.19 112 LEU A O 1
ATOM 920 N N . GLN A 1 113 ? 4.449 3.482 -20.110 1.00 97.62 113 GLN A N 1
ATOM 921 C CA . GLN A 1 113 ? 4.267 4.459 -21.188 1.00 97.62 113 GLN A CA 1
ATOM 922 C C . GLN A 1 113 ? 5.572 5.181 -21.538 1.00 97.62 113 GLN A C 1
ATOM 924 O O . GLN A 1 113 ? 5.891 5.342 -22.717 1.00 97.62 113 GLN A O 1
ATOM 929 N N . GLN A 1 114 ? 6.354 5.577 -20.532 1.00 96.75 114 GLN A N 1
ATOM 930 C CA . GLN A 1 114 ? 7.657 6.205 -20.746 1.00 96.75 114 GLN A CA 1
ATOM 931 C C . GLN A 1 114 ? 8.626 5.249 -21.454 1.00 96.75 114 GLN A C 1
ATOM 933 O O . GLN A 1 114 ? 9.296 5.646 -22.407 1.00 96.75 114 GLN A O 1
ATOM 938 N N . GLN A 1 115 ? 8.679 3.980 -21.041 1.00 95.94 115 GLN A N 1
ATOM 939 C CA . GLN A 1 115 ? 9.533 2.979 -21.679 1.00 95.94 115 GLN A CA 1
ATOM 940 C C . GLN A 1 115 ? 9.096 2.684 -23.121 1.00 95.94 115 GLN A C 1
ATOM 942 O O . GLN A 1 115 ? 9.952 2.575 -23.999 1.00 95.94 115 GLN A O 1
ATOM 947 N N . GLN A 1 116 ? 7.789 2.624 -23.391 1.00 96.50 116 GLN A N 1
ATOM 948 C CA . GLN A 1 116 ? 7.261 2.494 -24.751 1.00 96.50 116 GLN A CA 1
ATOM 949 C C . GLN A 1 116 ? 7.705 3.668 -25.632 1.00 96.50 116 GLN A C 1
ATOM 951 O O . GLN A 1 116 ? 8.212 3.453 -26.729 1.00 96.50 116 GLN A O 1
ATOM 956 N N . ALA A 1 117 ? 7.598 4.902 -25.132 1.00 95.69 117 ALA A N 1
ATOM 957 C CA . ALA A 1 117 ? 8.035 6.086 -25.868 1.00 95.69 117 ALA A CA 1
ATOM 958 C C . ALA A 1 117 ? 9.543 6.061 -26.181 1.00 95.69 117 ALA A C 1
ATOM 960 O O . ALA A 1 117 ? 9.950 6.491 -27.259 1.00 95.69 117 ALA A O 1
ATOM 961 N N . ARG A 1 118 ? 10.374 5.526 -25.272 1.00 92.69 118 ARG A N 1
ATOM 962 C CA . ARG A 1 118 ? 11.817 5.342 -25.514 1.00 92.69 118 ARG A CA 1
ATOM 963 C C . ARG A 1 118 ? 12.083 4.352 -26.648 1.00 92.69 118 ARG A C 1
ATOM 965 O O . ARG A 1 118 ? 12.862 4.671 -27.543 1.00 92.69 118 ARG A O 1
ATOM 972 N N . VAL A 1 119 ? 11.398 3.206 -26.636 1.00 94.06 119 VAL A N 1
ATOM 973 C CA . VAL A 1 119 ? 11.494 2.196 -27.704 1.00 94.06 119 VAL A CA 1
ATOM 974 C C . VAL A 1 119 ? 11.072 2.788 -29.050 1.00 94.06 119 VAL A C 1
ATOM 976 O O . VAL A 1 119 ? 11.775 2.612 -30.046 1.00 94.06 119 VAL A O 1
ATOM 979 N N . ASP A 1 120 ? 9.958 3.522 -29.082 1.00 92.81 120 ASP A N 1
ATOM 980 C CA . ASP A 1 120 ? 9.433 4.137 -30.304 1.00 92.81 120 ASP A CA 1
ATOM 981 C C . ASP A 1 120 ? 10.396 5.193 -30.865 1.00 92.81 120 ASP A C 1
ATOM 983 O O . ASP A 1 120 ? 10.655 5.230 -32.071 1.00 92.81 120 ASP A O 1
ATOM 987 N N . GLU A 1 121 ? 10.969 6.035 -30.002 1.00 90.94 121 GLU A N 1
ATOM 988 C CA . GLU A 1 121 ? 11.951 7.042 -30.407 1.00 90.94 121 GLU A CA 1
ATOM 989 C C . GLU A 1 121 ? 13.231 6.395 -30.940 1.00 90.94 121 GLU A C 1
ATOM 991 O O . GLU A 1 121 ? 13.748 6.786 -31.988 1.00 90.94 121 GLU A O 1
ATOM 996 N N . ARG A 1 122 ? 13.718 5.341 -30.280 1.00 88.12 122 ARG A N 1
ATOM 997 C CA . ARG A 1 122 ? 14.901 4.613 -30.742 1.00 88.12 122 ARG A CA 1
ATOM 998 C C . ARG A 1 122 ? 14.664 3.933 -32.087 1.00 88.12 122 ARG A C 1
ATOM 1000 O O . ARG A 1 122 ? 15.544 3.973 -32.946 1.00 88.12 122 ARG A O 1
ATOM 1007 N N . ALA A 1 123 ? 13.475 3.373 -32.304 1.00 88.12 123 ALA A N 1
ATOM 1008 C CA . ALA A 1 123 ? 13.083 2.816 -33.594 1.00 88.12 123 ALA A CA 1
ATOM 1009 C C . ALA A 1 123 ? 13.053 3.890 -34.697 1.00 88.12 123 ALA A C 1
ATOM 1011 O O . ALA A 1 123 ? 13.541 3.646 -35.802 1.00 88.12 123 ALA A O 1
ATOM 1012 N N . ARG A 1 124 ? 12.556 5.100 -34.397 1.00 88.81 124 ARG A N 1
ATOM 1013 C CA . ARG A 1 124 ? 12.583 6.238 -35.336 1.00 88.81 124 ARG A CA 1
ATOM 1014 C C . ARG A 1 124 ? 14.003 6.676 -35.679 1.00 88.81 124 ARG A C 1
ATOM 1016 O O . ARG A 1 124 ? 14.294 6.875 -36.854 1.00 88.81 124 ARG A O 1
ATOM 1023 N N . LEU A 1 125 ? 14.885 6.794 -34.684 1.00 85.38 125 LEU A N 1
ATOM 1024 C CA . LEU A 1 125 ? 16.295 7.146 -34.893 1.00 85.38 125 LEU A CA 1
ATOM 1025 C C . LEU A 1 125 ? 17.047 6.079 -35.697 1.00 85.38 125 LEU A C 1
ATOM 1027 O O . LEU A 1 125 ? 17.905 6.401 -36.520 1.00 85.38 125 LEU A O 1
ATOM 1031 N N . ALA A 1 126 ? 16.731 4.802 -35.477 1.00 83.81 126 ALA A N 1
ATOM 1032 C CA . ALA A 1 126 ? 17.307 3.713 -36.252 1.00 83.81 126 ALA A CA 1
ATOM 1033 C C . ALA A 1 126 ? 16.867 3.775 -37.721 1.00 83.81 126 ALA A C 1
ATOM 1035 O O . ALA A 1 126 ? 17.696 3.602 -38.614 1.00 83.81 126 ALA A O 1
ATOM 1036 N N . GLU A 1 127 ? 15.590 4.065 -37.981 1.00 84.94 127 GLU A N 1
ATOM 1037 C CA . GLU A 1 127 ? 15.070 4.212 -39.341 1.00 84.94 127 GLU A CA 1
ATOM 1038 C C . GLU A 1 127 ? 15.634 5.455 -40.045 1.00 84.94 127 GLU A C 1
ATOM 1040 O O . GLU A 1 127 ? 16.091 5.350 -41.181 1.00 84.94 127 GLU A O 1
ATOM 1045 N N . SER A 1 128 ? 15.716 6.606 -39.367 1.00 84.12 128 SER A N 1
ATOM 1046 C CA . SER A 1 128 ? 16.337 7.806 -39.946 1.00 84.12 128 SER A CA 1
ATOM 1047 C C . SER A 1 128 ? 17.823 7.601 -40.251 1.00 84.12 128 SER A C 1
ATOM 1049 O O . SER A 1 128 ? 18.303 8.051 -41.286 1.00 84.12 128 SER A O 1
ATOM 1051 N N . SER A 1 129 ? 18.540 6.849 -39.410 1.00 79.38 129 SER A N 1
ATOM 1052 C CA . SER A 1 129 ? 19.946 6.499 -39.649 1.00 79.38 129 SER A CA 1
ATOM 1053 C C . SER A 1 129 ? 20.130 5.580 -40.860 1.00 79.38 129 SER A C 1
ATOM 1055 O O . SER A 1 129 ? 21.172 5.632 -41.509 1.00 79.38 129 SER A O 1
ATOM 1057 N N . ARG A 1 130 ? 19.147 4.728 -41.186 1.00 75.31 130 ARG A N 1
ATOM 1058 C CA . ARG A 1 130 ? 19.172 3.922 -42.423 1.00 75.31 130 ARG A CA 1
ATOM 1059 C C . ARG A 1 130 ? 18.934 4.768 -43.669 1.00 75.31 130 ARG A C 1
ATOM 1061 O O . ARG A 1 130 ? 19.405 4.399 -44.735 1.00 75.31 130 ARG A O 1
ATOM 1068 N N . GLN A 1 131 ? 18.212 5.873 -43.522 1.00 77.75 131 GLN A N 1
ATOM 1069 C CA . GLN A 1 131 ? 17.882 6.807 -44.597 1.00 77.75 131 GLN A CA 1
ATOM 1070 C C . GLN A 1 131 ? 18.909 7.944 -44.732 1.00 77.75 131 GLN A C 1
ATOM 1072 O O . GLN A 1 131 ? 18.656 8.906 -45.451 1.00 77.75 131 GLN A O 1
ATOM 1077 N N . ASP A 1 132 ? 20.059 7.866 -44.052 1.00 77.12 132 ASP A N 1
ATOM 1078 C CA . ASP A 1 132 ? 21.126 8.865 -44.159 1.00 77.12 132 ASP A CA 1
ATOM 1079 C C . ASP A 1 132 ? 21.799 8.800 -45.542 1.00 77.12 132 ASP A C 1
ATOM 1081 O O . ASP A 1 132 ? 2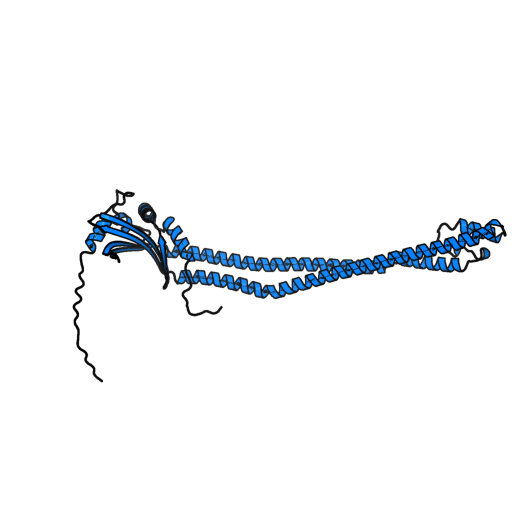2.795 8.105 -45.769 1.00 77.12 132 ASP A O 1
ATOM 1085 N N . GLU A 1 133 ? 21.225 9.547 -46.486 1.00 70.44 133 GLU A N 1
ATOM 1086 C CA . GLU A 1 133 ? 21.667 9.630 -47.879 1.00 70.44 133 GLU A CA 1
ATOM 1087 C C . GLU A 1 133 ? 23.117 10.127 -48.009 1.00 70.44 133 GLU A C 1
ATOM 1089 O O . GLU A 1 133 ? 23.770 9.859 -49.017 1.00 70.44 133 GLU A O 1
ATOM 1094 N N . GLY A 1 134 ? 23.653 10.836 -47.006 1.00 76.94 134 GLY A N 1
ATOM 1095 C CA . GLY A 1 134 ? 24.990 11.429 -47.053 1.00 76.94 134 GLY A CA 1
ATOM 1096 C C . GLY A 1 134 ? 26.115 10.391 -47.037 1.00 76.94 134 GLY A C 1
ATOM 1097 O O . GLY A 1 134 ? 27.038 10.458 -47.858 1.00 76.94 134 GLY A O 1
ATOM 1098 N N . GLU A 1 135 ? 26.036 9.406 -46.138 1.00 77.50 135 GLU A N 1
ATOM 1099 C CA . GLU A 1 135 ? 27.017 8.313 -46.068 1.00 77.50 135 GLU A CA 1
ATOM 1100 C C . GLU A 1 135 ? 26.895 7.372 -47.274 1.00 77.50 135 GLU A C 1
ATOM 1102 O O . GLU A 1 135 ? 27.913 6.974 -47.857 1.00 77.50 135 GLU A O 1
ATOM 1107 N N . GLU A 1 136 ? 25.668 7.074 -47.712 1.00 82.44 136 GLU A N 1
ATOM 1108 C CA . GLU A 1 136 ? 25.429 6.261 -48.905 1.00 82.44 136 GLU A CA 1
ATOM 1109 C C . GLU A 1 136 ? 25.962 6.939 -50.175 1.00 82.44 136 GLU A C 1
ATOM 1111 O O . GLU A 1 136 ? 26.652 6.301 -50.982 1.00 82.44 136 GLU A O 1
ATOM 1116 N N . PHE A 1 137 ? 25.712 8.241 -50.328 1.00 84.81 137 PHE A N 1
ATOM 1117 C CA . PHE A 1 137 ? 26.233 9.044 -51.427 1.00 84.81 137 PHE A CA 1
ATOM 1118 C C . PHE A 1 137 ? 27.764 9.025 -51.455 1.00 84.81 137 PHE A C 1
ATOM 1120 O O . PHE A 1 137 ? 28.361 8.746 -52.498 1.00 84.81 137 PHE A O 1
ATOM 1127 N N . PHE A 1 138 ? 28.415 9.258 -50.311 1.00 85.19 138 PHE A N 1
ATOM 1128 C CA . PHE A 1 138 ? 29.876 9.269 -50.210 1.00 85.19 138 PHE A CA 1
ATOM 1129 C C . PHE A 1 138 ? 30.485 7.895 -50.528 1.00 85.19 138 PHE A C 1
ATOM 1131 O O . PHE A 1 138 ? 31.465 7.795 -51.272 1.00 85.19 138 PHE A O 1
ATOM 1138 N N . ARG A 1 139 ? 29.875 6.813 -50.032 1.00 86.19 139 ARG A N 1
ATOM 1139 C CA . ARG A 1 139 ? 30.268 5.428 -50.331 1.00 86.19 139 ARG A CA 1
ATOM 1140 C C . ARG A 1 139 ? 30.134 5.102 -51.819 1.00 86.19 139 ARG A C 1
ATOM 1142 O O . ARG A 1 139 ? 31.063 4.544 -52.409 1.00 86.19 139 ARG A O 1
ATOM 1149 N N . SER A 1 140 ? 28.998 5.449 -52.424 1.00 88.44 140 SER A N 1
ATOM 1150 C CA . SER A 1 140 ? 28.729 5.251 -53.855 1.00 88.44 140 SER A CA 1
ATOM 1151 C C . SER A 1 140 ? 29.746 6.004 -54.711 1.00 88.44 140 SER A C 1
ATOM 1153 O O . SER A 1 140 ? 30.365 5.438 -55.617 1.00 88.44 140 SER A O 1
ATOM 1155 N N . TRP A 1 141 ? 30.008 7.260 -54.351 1.00 88.62 141 TRP A N 1
ATOM 1156 C CA . TRP A 1 141 ? 31.006 8.092 -55.002 1.00 88.62 141 TRP A CA 1
ATOM 1157 C C . TRP A 1 141 ? 32.421 7.483 -54.936 1.00 88.62 141 TRP A C 1
ATOM 1159 O O . TRP A 1 141 ? 33.047 7.293 -55.981 1.00 88.62 141 TRP A O 1
ATOM 1169 N N . MET A 1 142 ? 32.919 7.120 -53.750 1.00 89.38 142 MET A N 1
ATOM 1170 C CA . MET A 1 142 ? 34.248 6.507 -53.606 1.00 89.38 142 MET A CA 1
ATOM 1171 C C . MET A 1 142 ? 34.373 5.176 -54.353 1.00 89.38 142 MET A C 1
ATOM 1173 O O . MET A 1 142 ? 35.438 4.870 -54.890 1.00 89.38 142 MET A O 1
ATOM 1177 N N . THR A 1 143 ? 33.299 4.384 -54.389 1.00 91.56 143 THR A N 1
ATOM 1178 C CA . THR A 1 143 ? 33.259 3.117 -55.132 1.00 91.56 143 THR A CA 1
ATOM 1179 C C . THR A 1 143 ? 33.430 3.379 -56.629 1.00 91.56 143 THR A C 1
ATOM 1181 O O . THR A 1 143 ? 34.285 2.766 -57.269 1.00 91.56 143 THR A O 1
ATOM 1184 N N . ALA A 1 144 ? 32.706 4.362 -57.172 1.00 92.12 144 ALA A N 1
ATOM 1185 C CA . ALA A 1 144 ? 32.834 4.759 -58.569 1.00 92.12 144 ALA A CA 1
ATOM 1186 C C . ALA A 1 144 ? 34.239 5.294 -58.905 1.00 92.12 144 ALA A C 1
ATOM 1188 O O . ALA A 1 144 ? 34.798 4.937 -59.944 1.00 92.12 144 ALA A O 1
ATOM 1189 N N . ASP A 1 145 ? 34.838 6.118 -58.042 1.00 92.00 145 ASP A N 1
ATOM 1190 C CA . ASP A 1 145 ? 36.196 6.636 -58.258 1.00 92.00 145 ASP A CA 1
ATOM 1191 C C . ASP A 1 145 ? 37.258 5.531 -58.171 1.00 92.00 145 ASP A C 1
ATOM 1193 O O . ASP A 1 145 ? 38.197 5.522 -58.968 1.00 92.00 145 ASP A O 1
ATOM 1197 N N . LEU A 1 146 ? 37.091 4.557 -57.270 1.00 92.62 146 LEU A N 1
ATOM 1198 C CA . LEU A 1 146 ? 37.952 3.377 -57.194 1.00 92.62 146 LEU A CA 1
ATOM 1199 C C . LEU A 1 146 ? 37.885 2.550 -58.488 1.00 92.62 146 LEU A C 1
ATOM 1201 O O . LEU A 1 146 ? 38.927 2.169 -59.025 1.00 92.62 146 LEU A O 1
ATOM 1205 N N . GLU A 1 147 ? 36.688 2.299 -59.022 1.00 93.62 147 GLU A N 1
ATOM 1206 C CA . GLU A 1 147 ? 36.505 1.591 -60.297 1.00 93.62 147 GLU A CA 1
ATOM 1207 C C . GLU A 1 147 ? 37.112 2.350 -61.482 1.00 93.62 147 GLU A C 1
ATOM 1209 O O . GLU A 1 147 ? 37.697 1.752 -62.389 1.00 93.62 147 GLU A O 1
ATOM 1214 N N . ARG A 1 148 ? 36.965 3.678 -61.508 1.00 93.38 148 ARG A N 1
ATOM 1215 C CA . ARG A 1 148 ? 37.534 4.530 -62.560 1.00 93.38 148 ARG A CA 1
ATOM 1216 C C . ARG A 1 148 ? 39.058 4.550 -62.490 1.00 93.38 148 ARG A C 1
ATOM 1218 O O . ARG A 1 148 ? 39.696 4.289 -63.505 1.00 93.38 148 ARG A O 1
ATOM 1225 N N . LEU A 1 149 ? 39.641 4.765 -61.310 1.00 91.94 149 LEU A N 1
ATOM 1226 C CA . LEU A 1 149 ? 41.094 4.707 -61.113 1.00 91.94 149 LEU A CA 1
ATOM 1227 C C . LEU A 1 149 ? 41.665 3.337 -61.471 1.00 91.94 149 LEU A C 1
ATOM 1229 O O . LEU A 1 149 ? 42.694 3.268 -62.133 1.00 91.94 149 LEU A O 1
ATOM 1233 N N . THR A 1 150 ? 40.982 2.252 -61.099 1.00 93.06 150 THR A N 1
ATOM 1234 C CA . THR A 1 150 ? 41.419 0.885 -61.431 1.00 93.06 150 THR A CA 1
ATOM 1235 C C . THR A 1 150 ? 41.465 0.649 -62.945 1.00 93.06 150 THR A C 1
ATOM 1237 O O . THR A 1 150 ? 42.336 -0.075 -63.418 1.00 93.06 150 THR A O 1
ATOM 1240 N N . ARG A 1 151 ? 40.572 1.284 -63.718 1.00 93.75 151 ARG A N 1
ATOM 1241 C CA . ARG A 1 151 ? 40.587 1.237 -65.191 1.00 93.75 151 ARG A CA 1
ATOM 1242 C C . ARG A 1 151 ? 41.672 2.118 -65.816 1.00 93.75 151 ARG A C 1
ATOM 1244 O O . ARG A 1 151 ? 42.199 1.757 -66.859 1.00 93.75 151 ARG A O 1
ATOM 1251 N N . MET A 1 152 ? 42.026 3.237 -65.184 1.00 92.94 152 MET A N 1
ATOM 1252 C CA . MET A 1 152 ? 43.096 4.144 -65.626 1.00 92.94 152 MET A CA 1
ATOM 1253 C C . MET A 1 152 ? 44.466 3.665 -65.128 1.00 92.94 152 MET A C 1
ATOM 1255 O O . MET A 1 152 ? 45.116 4.354 -64.347 1.00 92.94 152 MET A O 1
ATOM 1259 N N . ALA A 1 153 ? 44.876 2.453 -65.506 1.00 88.44 153 ALA A N 1
ATOM 1260 C CA . ALA A 1 153 ? 46.153 1.885 -65.064 1.00 88.44 153 ALA A CA 1
ATOM 1261 C C . ALA A 1 153 ? 47.368 2.498 -65.789 1.00 88.44 153 ALA A C 1
ATOM 1263 O O . ALA A 1 153 ? 48.472 2.493 -65.245 1.00 88.44 153 ALA A O 1
ATOM 1264 N N . ASP A 1 154 ? 47.168 3.031 -66.999 1.00 92.38 154 ASP A N 1
ATOM 1265 C CA . ASP A 1 154 ? 48.191 3.738 -67.771 1.00 92.38 154 ASP A CA 1
ATOM 1266 C C . ASP A 1 154 ? 48.096 5.256 -67.541 1.00 92.38 154 ASP A C 1
ATOM 1268 O O . ASP A 1 154 ? 47.009 5.842 -67.501 1.00 92.38 154 ASP A O 1
ATOM 1272 N N . CYS A 1 155 ? 49.250 5.919 -67.443 1.00 91.81 155 CYS A N 1
ATOM 1273 C CA . CYS A 1 155 ? 49.329 7.365 -67.271 1.00 91.81 155 CYS A CA 1
ATOM 1274 C C . CYS A 1 155 ? 48.701 8.153 -68.432 1.00 91.81 155 CYS A C 1
ATOM 1276 O O . CYS A 1 155 ? 48.261 9.285 -68.234 1.00 91.81 155 CYS A O 1
ATOM 1278 N N . ARG A 1 156 ? 48.608 7.556 -69.628 1.00 91.81 156 ARG A N 1
ATOM 1279 C CA . ARG A 1 156 ? 47.947 8.129 -70.812 1.00 91.81 156 ARG A CA 1
ATOM 1280 C C . ARG A 1 156 ? 46.428 8.144 -70.704 1.00 91.81 156 ARG A C 1
ATOM 1282 O O . ARG A 1 156 ? 45.792 9.019 -71.299 1.00 91.81 156 ARG A O 1
ATOM 1289 N N . ASP A 1 157 ? 45.862 7.236 -69.920 1.00 91.81 157 ASP A N 1
ATOM 1290 C CA . ASP A 1 157 ? 44.418 7.095 -69.723 1.00 91.81 157 ASP A CA 1
ATOM 1291 C C . ASP A 1 157 ? 43.914 7.895 -68.517 1.00 91.81 157 ASP A C 1
ATOM 1293 O O . ASP A 1 157 ? 42.710 8.083 -68.351 1.00 91.81 157 ASP A O 1
ATOM 1297 N N . PHE A 1 158 ? 44.825 8.417 -67.691 1.00 93.31 158 PHE A N 1
ATOM 1298 C CA . PHE A 1 158 ? 44.476 9.195 -66.509 1.00 93.31 158 PHE A CA 1
ATOM 1299 C C . PHE A 1 158 ? 43.747 10.498 -66.866 1.00 93.31 158 PHE A C 1
ATOM 1301 O O . PHE A 1 158 ? 44.269 11.344 -67.596 1.00 93.31 158 PHE A O 1
ATOM 1308 N N . ARG A 1 159 ? 42.541 10.679 -66.322 1.00 90.31 159 ARG A N 1
ATOM 1309 C CA . ARG A 1 159 ? 41.728 11.899 -66.431 1.00 90.31 159 ARG A CA 1
ATOM 1310 C C . ARG A 1 159 ? 41.211 12.258 -65.045 1.00 90.31 159 ARG A C 1
ATOM 1312 O O . ARG A 1 159 ? 40.407 11.518 -64.481 1.00 90.31 159 ARG A O 1
ATOM 1319 N N . ILE A 1 160 ? 41.671 13.375 -64.487 1.00 87.38 160 ILE A N 1
ATOM 1320 C CA . ILE A 1 160 ? 41.257 13.793 -63.141 1.00 87.38 160 ILE A CA 1
ATOM 1321 C C . ILE A 1 160 ? 39.785 14.219 -63.117 1.00 87.38 160 ILE A C 1
ATOM 1323 O O . ILE A 1 160 ? 39.094 13.982 -62.137 1.00 87.38 160 ILE A O 1
ATOM 1327 N N . GLU A 1 161 ? 39.276 14.749 -64.227 1.00 88.06 161 GLU A N 1
ATOM 1328 C CA . GLU A 1 161 ? 37.885 15.174 -64.418 1.00 88.06 161 GLU A CA 1
ATOM 1329 C C . GLU A 1 161 ? 36.917 13.986 -64.405 1.00 88.06 161 GLU A C 1
ATOM 1331 O O . GLU A 1 161 ? 35.727 14.129 -64.124 1.00 88.06 161 GLU A O 1
ATOM 1336 N N . ALA A 1 162 ? 37.431 12.790 -64.705 1.00 86.62 162 ALA A N 1
ATOM 1337 C CA . ALA A 1 162 ? 36.679 11.556 -64.572 1.00 86.62 162 ALA A CA 1
ATOM 1338 C C . ALA A 1 162 ? 36.588 11.093 -63.112 1.00 86.62 162 ALA A C 1
ATOM 1340 O O . ALA A 1 162 ? 35.867 10.138 -62.849 1.00 86.62 162 ALA A O 1
ATOM 1341 N N . LEU A 1 163 ? 37.257 11.733 -62.155 1.00 88.31 163 LEU A N 1
ATOM 1342 C CA . LEU A 1 163 ? 37.120 11.442 -60.732 1.00 88.31 163 LEU A CA 1
ATOM 1343 C C . LEU A 1 163 ? 36.277 12.535 -60.089 1.00 88.31 163 LEU A C 1
ATOM 1345 O O . LEU A 1 163 ? 36.487 13.724 -60.304 1.00 88.31 163 LEU A O 1
ATOM 1349 N N . ARG A 1 164 ? 35.282 12.125 -59.312 1.00 80.00 164 ARG A N 1
ATOM 1350 C CA . ARG A 1 164 ? 34.393 13.058 -58.603 1.00 80.00 164 ARG A CA 1
ATOM 1351 C C . ARG A 1 164 ? 35.012 13.543 -57.282 1.00 80.00 164 ARG A C 1
ATOM 1353 O O . ARG A 1 164 ? 34.500 14.461 -56.652 1.00 80.00 164 ARG A O 1
ATOM 1360 N N . GLY A 1 165 ? 36.118 12.926 -56.878 1.00 68.44 165 GLY A N 1
ATOM 1361 C CA . GLY A 1 165 ? 36.857 13.196 -55.662 1.00 68.44 165 GLY A CA 1
ATOM 1362 C C . GLY A 1 165 ? 37.954 14.216 -55.786 1.00 68.44 165 GLY A C 1
ATOM 1363 O O . GLY A 1 165 ? 39.062 13.856 -56.175 1.00 68.44 165 GLY A O 1
ATOM 1364 N N . HIS A 1 166 ? 37.724 15.428 -55.297 1.00 55.91 166 HIS A N 1
ATOM 1365 C CA . HIS A 1 166 ? 38.785 16.414 -55.073 1.00 55.91 166 HIS A CA 1
ATOM 1366 C C . HIS A 1 166 ? 39.597 16.109 -53.804 1.00 55.91 166 HIS A C 1
ATOM 1368 O O . HIS A 1 166 ? 39.821 16.974 -52.962 1.00 55.91 166 HIS A O 1
ATOM 1374 N N . GLY A 1 167 ? 40.027 14.856 -53.636 1.00 64.75 167 GLY A N 1
ATOM 1375 C CA . GLY A 1 167 ? 41.164 14.599 -52.759 1.00 64.75 167 GLY A CA 1
ATOM 1376 C C . GLY A 1 167 ? 42.421 15.218 -53.368 1.00 64.75 167 GLY A C 1
AT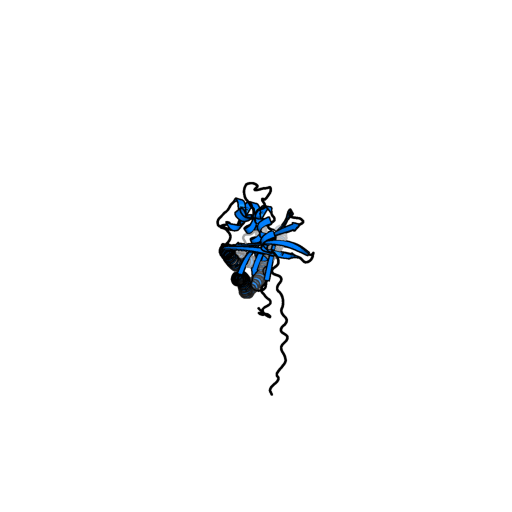OM 1377 O O . GLY A 1 167 ? 42.453 15.488 -54.568 1.00 64.75 167 GLY A O 1
ATOM 1378 N N . ASP A 1 168 ? 43.462 15.407 -52.563 1.00 72.06 168 ASP A N 1
ATOM 1379 C CA . ASP A 1 168 ? 44.765 15.807 -53.087 1.00 72.06 168 ASP A CA 1
ATOM 1380 C C . ASP A 1 168 ? 45.312 14.707 -54.014 1.00 72.06 168 ASP A C 1
ATOM 1382 O O . ASP A 1 168 ? 45.811 13.666 -53.583 1.00 72.06 168 ASP A O 1
ATOM 1386 N N . LEU A 1 169 ? 45.088 14.905 -55.311 1.00 85.44 169 LEU A N 1
ATOM 1387 C CA . LEU A 1 169 ? 45.592 14.089 -56.408 1.00 85.44 169 LEU A CA 1
ATOM 1388 C C . LEU A 1 169 ? 46.699 14.837 -57.159 1.00 85.44 169 LEU A C 1
ATOM 1390 O O . LEU A 1 169 ? 47.069 14.402 -58.250 1.00 85.44 169 LEU A O 1
ATOM 1394 N N . GLY A 1 170 ? 47.214 15.944 -56.605 1.00 86.12 170 GLY A N 1
ATOM 1395 C CA . GLY A 1 170 ? 48.171 16.820 -57.278 1.00 86.12 170 GLY A CA 1
ATOM 1396 C C . GLY A 1 170 ? 49.413 16.062 -57.734 1.00 86.12 170 GLY A C 1
ATOM 1397 O O . GLY A 1 170 ? 49.795 16.144 -58.900 1.00 86.12 170 GLY A O 1
ATOM 1398 N N . ASP A 1 171 ? 49.959 15.217 -56.859 1.00 88.88 171 ASP A N 1
ATOM 1399 C CA . ASP A 1 171 ? 51.122 14.381 -57.168 1.00 88.88 171 ASP A CA 1
ATOM 1400 C C . ASP A 1 171 ? 50.829 13.343 -58.259 1.00 88.88 171 ASP A C 1
ATOM 1402 O O . ASP A 1 171 ? 51.640 13.128 -59.163 1.00 88.88 171 ASP A O 1
ATOM 1406 N N . LEU A 1 172 ? 49.652 12.709 -58.214 1.00 91.31 172 LEU A N 1
ATOM 1407 C CA . LEU A 1 172 ? 49.250 11.710 -59.206 1.00 91.31 172 LEU A CA 1
ATOM 1408 C C . LEU A 1 172 ? 48.999 12.355 -60.577 1.00 91.31 172 LEU A C 1
ATOM 1410 O O . LEU A 1 172 ? 49.404 11.803 -61.600 1.00 91.31 172 LEU A O 1
ATOM 1414 N N . GLN A 1 173 ? 48.382 13.538 -60.599 1.00 92.56 173 GLN A N 1
ATOM 1415 C CA . GLN A 1 173 ? 48.138 14.322 -61.806 1.00 92.56 173 GLN A CA 1
ATOM 1416 C C . GLN A 1 173 ? 49.448 14.835 -62.414 1.00 92.56 173 GLN A C 1
ATOM 1418 O O . GLN A 1 173 ? 49.652 14.709 -63.624 1.00 92.56 173 GLN A O 1
ATOM 1423 N N . ALA A 1 174 ? 50.358 15.362 -61.590 1.00 92.12 174 ALA A N 1
ATOM 1424 C CA . ALA A 1 174 ? 51.675 15.813 -62.027 1.00 92.12 174 ALA A CA 1
ATOM 1425 C C . ALA A 1 174 ? 52.499 14.652 -62.607 1.00 92.12 174 ALA A C 1
ATOM 1427 O O . ALA A 1 174 ? 53.070 14.781 -63.694 1.00 92.12 174 ALA A O 1
ATOM 1428 N N . ALA A 1 175 ? 52.498 13.493 -61.938 1.00 93.12 175 ALA A N 1
ATOM 1429 C CA . ALA A 1 175 ? 53.158 12.286 -62.427 1.00 93.12 175 ALA A CA 1
ATOM 1430 C C . ALA A 1 175 ? 52.533 11.767 -63.732 1.00 93.12 175 ALA A C 1
ATOM 1432 O O . ALA A 1 175 ? 53.263 11.383 -64.644 1.00 93.12 175 ALA A O 1
ATOM 1433 N N . ALA A 1 176 ? 51.205 11.798 -63.876 1.00 94.25 176 ALA A N 1
ATOM 1434 C CA . ALA A 1 176 ? 50.538 11.409 -65.120 1.00 94.25 176 ALA A CA 1
ATOM 1435 C C . ALA A 1 176 ? 50.936 12.324 -66.295 1.00 94.25 176 ALA A C 1
ATOM 1437 O O . ALA A 1 176 ? 51.312 11.850 -67.371 1.00 94.25 176 ALA A O 1
ATOM 1438 N N . ALA A 1 177 ? 50.931 13.642 -66.077 1.00 94.06 177 ALA A N 1
ATOM 1439 C CA . ALA A 1 177 ? 51.297 14.631 -67.090 1.00 94.06 177 ALA A CA 1
ATOM 1440 C C . ALA A 1 177 ? 52.775 14.531 -67.514 1.00 94.06 177 ALA A C 1
ATOM 1442 O O . ALA A 1 177 ? 53.091 14.664 -68.693 1.00 94.06 177 ALA A O 1
ATOM 1443 N N . ALA A 1 178 ? 53.692 14.272 -66.582 1.00 94.19 178 ALA A N 1
ATOM 1444 C CA . ALA A 1 178 ? 55.104 14.057 -66.901 1.00 94.19 178 ALA A CA 1
ATOM 1445 C C . ALA A 1 178 ? 55.350 12.705 -67.597 1.00 94.19 178 ALA A C 1
ATOM 1447 O O . ALA A 1 178 ? 56.146 12.616 -68.533 1.00 94.19 178 ALA A O 1
ATOM 1448 N N . CYS A 1 179 ? 54.609 11.663 -67.213 1.00 94.62 179 CYS A N 1
ATOM 1449 C CA . CYS A 1 179 ? 54.683 10.345 -67.840 1.00 94.62 179 CYS A CA 1
ATOM 1450 C C . CYS A 1 179 ? 54.217 10.379 -69.305 1.00 94.62 179 CYS A C 1
ATOM 1452 O O . CYS A 1 179 ? 54.877 9.808 -70.173 1.00 94.62 179 CYS A O 1
ATOM 1454 N N . THR A 1 180 ? 53.152 11.125 -69.621 1.00 93.12 180 THR A N 1
ATOM 1455 C CA . THR A 1 180 ? 52.688 11.308 -71.013 1.00 93.12 180 THR A CA 1
ATOM 1456 C C . THR A 1 180 ? 53.690 12.058 -71.897 1.00 93.12 180 THR A C 1
ATOM 1458 O O . THR A 1 180 ? 53.727 11.814 -73.103 1.00 93.12 180 THR A O 1
ATOM 1461 N N . ARG A 1 181 ? 54.554 12.901 -71.311 1.00 94.50 181 ARG A N 1
ATOM 1462 C CA . ARG A 1 181 ? 55.685 13.553 -71.998 1.00 94.50 181 ARG A CA 1
ATOM 1463 C C . ARG A 1 181 ? 56.934 12.670 -72.130 1.00 94.50 181 ARG A C 1
ATOM 1465 O O . ARG A 1 181 ? 57.909 13.101 -72.736 1.00 94.50 181 ARG A O 1
ATOM 1472 N N . GLY A 1 182 ? 56.918 11.451 -71.587 1.00 92.06 182 GLY A N 1
ATOM 1473 C CA . GLY A 1 182 ? 58.048 10.519 -71.642 1.00 92.06 182 GLY A CA 1
ATOM 1474 C C . GLY A 1 182 ? 59.145 10.791 -70.608 1.00 92.06 182 GLY A C 1
ATOM 1475 O O . GLY A 1 182 ? 60.274 10.335 -70.780 1.00 92.06 182 GLY A O 1
ATOM 1476 N N . GLU A 1 183 ? 58.849 11.527 -69.533 1.00 93.75 183 GLU A N 1
ATOM 1477 C CA . GLU A 1 183 ? 59.837 11.814 -68.490 1.00 93.75 183 GLU A CA 1
ATOM 1478 C C . GLU A 1 183 ? 60.152 10.553 -67.662 1.00 93.75 183 GLU A C 1
ATOM 1480 O O . GLU A 1 183 ? 59.267 9.921 -67.079 1.00 93.75 183 GLU A O 1
ATOM 1485 N N . ALA A 1 184 ? 61.437 10.187 -67.581 1.00 89.38 184 ALA A N 1
ATOM 1486 C CA . ALA A 1 184 ? 61.884 8.922 -66.988 1.00 89.38 184 ALA A CA 1
ATOM 1487 C C . ALA A 1 184 ? 61.496 8.748 -65.509 1.00 89.38 184 ALA A C 1
ATOM 1489 O O . ALA A 1 184 ? 61.127 7.651 -65.090 1.00 89.38 184 ALA A O 1
ATOM 1490 N N . TRP A 1 185 ? 61.534 9.826 -64.720 1.00 90.00 185 TRP A N 1
ATOM 1491 C CA . TRP A 1 185 ? 61.144 9.783 -63.308 1.00 90.00 185 TRP A CA 1
ATOM 1492 C C . TRP A 1 185 ? 59.648 9.472 -63.143 1.00 90.00 185 TRP A C 1
ATOM 1494 O O . TRP A 1 185 ? 59.260 8.727 -62.243 1.00 90.00 185 TRP A O 1
ATOM 1504 N N . ALA A 1 186 ? 58.812 9.988 -64.044 1.00 90.25 186 ALA A N 1
ATOM 1505 C CA . ALA A 1 186 ? 57.364 9.875 -63.978 1.00 90.25 186 ALA A CA 1
ATOM 1506 C C . ALA A 1 186 ? 56.861 8.496 -64.422 1.00 90.25 186 ALA A C 1
ATOM 1508 O O . ALA A 1 186 ? 55.908 7.985 -63.836 1.00 90.25 186 ALA A O 1
ATOM 1509 N N . MET A 1 187 ? 57.544 7.848 -65.375 1.00 88.81 187 MET A N 1
ATOM 1510 C CA . MET A 1 187 ? 57.258 6.458 -65.766 1.00 88.81 187 MET A CA 1
ATOM 1511 C C . MET A 1 187 ? 57.421 5.472 -64.596 1.00 88.81 187 MET A C 1
ATOM 1513 O O . MET A 1 187 ? 56.696 4.484 -64.515 1.00 88.81 187 MET A O 1
ATOM 1517 N N . ALA A 1 188 ? 58.336 5.754 -63.661 1.00 89.12 188 ALA A N 1
ATOM 1518 C CA . ALA A 1 188 ? 58.512 4.962 -62.443 1.00 89.12 188 ALA A CA 1
ATOM 1519 C C . ALA A 1 188 ? 57.628 5.438 -61.273 1.00 89.12 188 ALA A C 1
ATOM 1521 O O . ALA A 1 188 ? 57.209 4.628 -60.442 1.00 89.12 188 ALA A O 1
ATOM 1522 N N . ALA A 1 189 ? 57.354 6.743 -61.181 1.00 92.06 189 ALA A N 1
ATOM 1523 C CA . ALA A 1 189 ? 56.575 7.327 -60.091 1.00 92.06 189 ALA A CA 1
ATOM 1524 C C . ALA A 1 189 ? 55.064 7.084 -60.237 1.00 92.06 189 ALA A C 1
ATOM 1526 O O . ALA A 1 189 ? 54.414 6.744 -59.247 1.00 92.06 189 ALA A O 1
ATOM 1527 N N . TYR A 1 190 ? 54.509 7.204 -61.449 1.00 93.19 190 TYR A N 1
ATOM 1528 C CA . TYR A 1 190 ? 53.066 7.101 -61.680 1.00 93.19 190 TYR A CA 1
ATOM 1529 C C . TYR A 1 190 ? 52.472 5.759 -61.212 1.00 93.19 190 TYR A C 1
ATOM 1531 O O . TYR A 1 190 ? 51.540 5.805 -60.408 1.00 93.19 190 TYR A O 1
ATOM 1539 N N . PRO A 1 191 ? 53.015 4.574 -61.575 1.00 93.88 191 PRO A N 1
ATOM 1540 C CA . PRO A 1 191 ? 52.459 3.300 -61.110 1.00 93.88 191 PRO A CA 1
ATOM 1541 C C . PRO A 1 191 ? 52.452 3.161 -59.581 1.00 93.88 191 PRO A C 1
ATOM 1543 O O . PRO A 1 191 ? 51.527 2.587 -59.010 1.00 93.88 191 PRO A O 1
ATOM 1546 N N . ARG A 1 192 ? 53.463 3.717 -58.894 1.00 94.38 192 ARG A N 1
ATOM 1547 C CA . ARG A 1 192 ? 53.552 3.695 -57.423 1.00 94.38 192 ARG A CA 1
ATOM 1548 C C . ARG A 1 192 ? 52.509 4.604 -56.781 1.00 94.38 192 ARG A C 1
ATOM 1550 O O . ARG A 1 192 ? 51.816 4.175 -55.861 1.00 94.38 192 ARG A O 1
ATOM 1557 N N . LEU A 1 193 ? 52.390 5.839 -57.270 1.00 93.38 193 LEU A N 1
ATOM 1558 C CA . LEU A 1 193 ? 51.409 6.813 -56.784 1.00 93.38 193 LEU A CA 1
ATOM 1559 C C . LEU A 1 193 ? 49.976 6.329 -57.047 1.00 93.38 193 LEU A C 1
ATOM 1561 O O . LEU A 1 193 ? 49.123 6.404 -56.163 1.00 93.38 193 LEU A O 1
ATOM 1565 N N . HIS A 1 194 ? 49.728 5.755 -58.226 1.00 94.31 194 HIS A N 1
ATOM 1566 C CA . HIS A 1 194 ? 48.446 5.167 -58.617 1.00 94.31 194 HIS A CA 1
ATOM 1567 C C . HIS A 1 194 ? 48.051 3.997 -57.709 1.00 94.31 194 HIS A C 1
ATOM 1569 O O . HIS A 1 194 ? 46.984 4.026 -57.088 1.00 94.31 194 HIS A O 1
ATOM 1575 N N . ALA A 1 195 ? 48.941 3.013 -57.539 1.00 94.06 195 ALA A N 1
ATOM 1576 C CA . ALA A 1 195 ? 48.709 1.874 -56.652 1.00 94.06 195 ALA A CA 1
ATOM 1577 C C . ALA A 1 195 ? 48.519 2.305 -55.186 1.00 94.06 195 ALA A C 1
ATOM 1579 O O . ALA A 1 195 ? 47.655 1.773 -54.478 1.00 94.06 195 ALA A O 1
ATOM 1580 N N . GLY A 1 196 ? 49.286 3.304 -54.735 1.00 93.38 196 GLY A N 1
ATOM 1581 C CA . GLY A 1 196 ? 49.131 3.924 -53.421 1.00 93.38 196 GLY A CA 1
ATOM 1582 C C . GLY A 1 196 ? 47.744 4.537 -53.237 1.00 93.38 196 GLY A C 1
ATOM 1583 O O . GLY A 1 196 ? 47.091 4.287 -52.219 1.00 93.38 196 GLY A O 1
ATOM 1584 N N . ARG A 1 197 ? 47.243 5.258 -54.248 1.00 91.31 197 ARG A N 1
ATOM 1585 C CA . ARG A 1 197 ? 45.918 5.884 -54.198 1.00 91.31 197 ARG A CA 1
ATOM 1586 C C . ARG A 1 197 ? 44.781 4.866 -54.210 1.00 91.31 197 ARG A C 1
ATOM 1588 O O . ARG A 1 197 ? 43.851 5.001 -53.416 1.00 91.31 197 ARG A O 1
ATOM 1595 N N . ILE A 1 198 ? 44.872 3.823 -55.037 1.00 93.12 198 ILE A N 1
ATOM 1596 C CA . ILE A 1 198 ? 43.919 2.701 -55.021 1.00 93.12 198 ILE A CA 1
ATOM 1597 C C . ILE A 1 198 ? 43.885 2.048 -53.637 1.00 93.12 198 ILE A C 1
ATOM 1599 O O . ILE A 1 198 ? 42.810 1.796 -53.094 1.00 93.12 198 ILE A O 1
ATOM 1603 N N . THR A 1 199 ? 45.052 1.799 -53.041 1.00 94.44 199 THR A N 1
ATOM 1604 C CA . THR A 1 199 ? 45.149 1.200 -51.703 1.00 94.44 199 THR A CA 1
ATOM 1605 C C . THR A 1 199 ? 44.517 2.100 -50.643 1.00 94.44 199 THR A C 1
ATOM 1607 O O . THR A 1 199 ? 43.775 1.615 -49.790 1.00 94.44 199 THR A O 1
ATOM 1610 N N . GLN A 1 200 ? 44.761 3.410 -50.707 1.00 91.25 200 GLN A N 1
ATOM 1611 C CA . GLN A 1 200 ? 44.151 4.379 -49.799 1.00 91.25 200 GLN A CA 1
ATOM 1612 C C . GLN A 1 200 ? 42.623 4.403 -49.929 1.00 91.25 200 GLN A C 1
ATOM 1614 O O . GLN A 1 200 ? 41.938 4.305 -48.916 1.00 91.25 200 GLN A O 1
ATOM 1619 N N . LEU A 1 201 ? 42.081 4.470 -51.149 1.00 90.12 201 LEU A N 1
ATOM 1620 C CA . LEU A 1 201 ? 40.630 4.452 -51.369 1.00 90.12 201 LEU A CA 1
ATOM 1621 C C . LEU A 1 201 ? 39.986 3.152 -50.878 1.00 90.12 201 LEU A C 1
ATOM 1623 O O . LEU A 1 201 ? 38.938 3.201 -50.241 1.00 90.12 201 LEU A O 1
ATOM 1627 N N . LYS A 1 202 ? 40.632 1.998 -51.101 1.00 93.50 202 LYS A N 1
ATOM 1628 C CA . LYS A 1 202 ? 40.168 0.708 -50.564 1.00 93.50 202 LYS A CA 1
ATOM 1629 C C . LYS A 1 202 ? 40.113 0.703 -49.037 1.00 93.50 202 LYS A C 1
ATOM 1631 O O . LYS A 1 202 ? 39.128 0.227 -48.481 1.00 93.50 202 LYS A O 1
ATOM 1636 N N . ARG A 1 203 ? 41.140 1.237 -48.362 1.00 93.56 203 ARG A N 1
ATOM 1637 C CA . ARG A 1 203 ? 41.149 1.357 -46.893 1.00 93.56 203 ARG A CA 1
ATOM 1638 C C . ARG A 1 203 ? 40.030 2.268 -46.400 1.00 93.56 203 ARG A C 1
ATOM 1640 O O . ARG A 1 203 ? 39.244 1.835 -45.569 1.00 93.56 203 ARG A O 1
ATOM 1647 N N . ASN A 1 204 ? 39.899 3.463 -46.972 1.00 90.62 204 ASN A N 1
ATOM 1648 C CA . ASN A 1 204 ? 38.857 4.415 -46.584 1.00 90.62 204 ASN A CA 1
ATOM 1649 C C . ASN A 1 204 ? 37.446 3.829 -46.773 1.00 90.62 204 ASN A C 1
ATOM 1651 O O . ASN A 1 204 ? 36.586 3.991 -45.908 1.00 90.62 204 ASN A O 1
ATOM 1655 N N . LEU A 1 205 ? 37.207 3.121 -47.884 1.00 90.88 205 LEU A N 1
ATOM 1656 C CA . LEU A 1 205 ? 35.935 2.445 -48.146 1.00 90.88 205 LEU A CA 1
ATOM 1657 C C . LEU A 1 205 ? 35.664 1.335 -47.120 1.00 90.88 205 LEU A C 1
ATOM 1659 O O . LEU A 1 205 ? 34.553 1.248 -46.601 1.00 90.88 205 LEU A O 1
ATOM 1663 N N . ALA A 1 206 ? 36.671 0.520 -46.793 1.00 92.44 206 ALA A N 1
ATOM 1664 C CA . ALA A 1 206 ? 36.547 -0.532 -45.787 1.00 92.44 206 ALA A CA 1
ATOM 1665 C C . ALA A 1 206 ? 36.278 0.033 -44.381 1.00 92.44 206 ALA A C 1
ATOM 1667 O O . ALA A 1 206 ? 35.426 -0.490 -43.666 1.00 92.44 206 ALA A O 1
ATOM 1668 N N . GLU A 1 207 ? 36.952 1.120 -43.998 1.00 91.50 207 GLU A N 1
ATOM 1669 C CA . GLU A 1 207 ? 36.727 1.817 -42.726 1.00 91.50 207 GLU A CA 1
ATOM 1670 C C . GLU A 1 207 ? 35.311 2.392 -42.633 1.00 91.50 207 GLU A C 1
ATOM 1672 O O . GLU A 1 207 ? 34.657 2.266 -41.600 1.00 91.50 207 GLU A O 1
ATOM 1677 N N . LEU A 1 208 ? 34.805 2.992 -43.713 1.00 88.56 208 LEU A N 1
ATOM 1678 C CA . LEU A 1 208 ? 33.435 3.506 -43.764 1.00 88.56 208 LEU A CA 1
ATOM 1679 C C . LEU A 1 208 ? 32.396 2.391 -43.653 1.00 88.56 208 LEU A C 1
ATOM 1681 O O . LEU A 1 208 ? 31.520 2.465 -42.797 1.00 88.56 208 LEU A O 1
ATOM 1685 N N . GLN A 1 209 ? 32.551 1.311 -44.420 1.00 88.62 209 GLN A N 1
ATOM 1686 C CA . GLN A 1 209 ? 31.671 0.142 -44.319 1.00 88.62 209 GLN A CA 1
ATOM 1687 C C . GLN A 1 209 ? 31.749 -0.550 -42.950 1.00 88.62 209 GLN A C 1
ATOM 1689 O O . GLN A 1 209 ? 30.785 -1.186 -42.526 1.00 88.62 209 GLN A O 1
ATOM 1694 N N . GLY A 1 210 ? 32.907 -0.501 -42.287 1.00 90.50 210 GLY A N 1
ATOM 1695 C CA . GLY A 1 210 ? 33.087 -1.014 -40.931 1.00 90.50 210 GLY A CA 1
ATOM 1696 C C . GLY A 1 210 ? 32.343 -0.167 -39.900 1.00 90.50 210 GLY A C 1
ATOM 1697 O O . GLY A 1 210 ? 31.612 -0.716 -39.077 1.00 90.50 210 GLY A O 1
ATOM 1698 N N . ARG A 1 211 ? 32.470 1.164 -39.984 1.00 88.12 211 ARG A N 1
ATOM 1699 C CA . ARG A 1 211 ? 31.753 2.109 -39.112 1.00 88.12 211 ARG A CA 1
ATOM 1700 C C . ARG A 1 211 ? 30.238 1.998 -39.262 1.00 88.12 211 ARG A C 1
ATOM 1702 O O . ARG A 1 211 ? 29.553 1.896 -38.251 1.00 88.12 211 ARG A O 1
ATOM 1709 N N . GLU A 1 212 ? 29.734 1.945 -40.493 1.00 85.38 212 GLU A N 1
ATOM 1710 C CA . GLU A 1 212 ? 28.303 1.784 -40.787 1.00 85.38 212 GLU A CA 1
ATOM 1711 C C . GLU A 1 212 ? 27.753 0.479 -40.183 1.00 85.38 212 GLU A C 1
ATOM 1713 O O . GLU A 1 212 ? 26.749 0.491 -39.470 1.00 85.38 212 GLU A O 1
ATOM 1718 N N . ARG A 1 213 ? 28.459 -0.645 -40.387 1.00 86.44 213 ARG A N 1
ATOM 1719 C CA . ARG A 1 213 ? 28.083 -1.944 -39.806 1.00 86.44 213 ARG A CA 1
ATOM 1720 C C . ARG A 1 213 ? 28.078 -1.930 -38.280 1.00 86.44 213 ARG A C 1
ATOM 1722 O O . ARG A 1 213 ? 27.133 -2.446 -37.694 1.00 86.44 213 ARG A O 1
ATOM 1729 N N . SER A 1 214 ? 29.095 -1.339 -37.649 1.00 89.75 214 SER A N 1
ATOM 1730 C CA . SER A 1 214 ? 29.143 -1.205 -36.186 1.00 89.75 214 SER A CA 1
ATOM 1731 C C . SER A 1 214 ? 27.976 -0.364 -35.676 1.00 89.75 214 SER A C 1
ATOM 1733 O O . SER A 1 214 ? 27.250 -0.807 -34.797 1.00 89.75 214 SER A O 1
ATOM 1735 N N . ARG A 1 215 ? 27.729 0.800 -36.292 1.00 86.62 215 ARG A N 1
ATOM 1736 C CA . ARG A 1 215 ? 26.628 1.702 -35.927 1.00 86.62 215 ARG A CA 1
ATOM 1737 C C . ARG A 1 215 ? 25.272 0.997 -35.994 1.00 86.62 215 ARG A C 1
ATOM 1739 O O . ARG A 1 215 ? 24.473 1.121 -35.072 1.00 86.62 215 ARG A O 1
ATOM 1746 N N . LEU A 1 216 ? 25.008 0.259 -37.074 1.00 84.19 216 LEU A N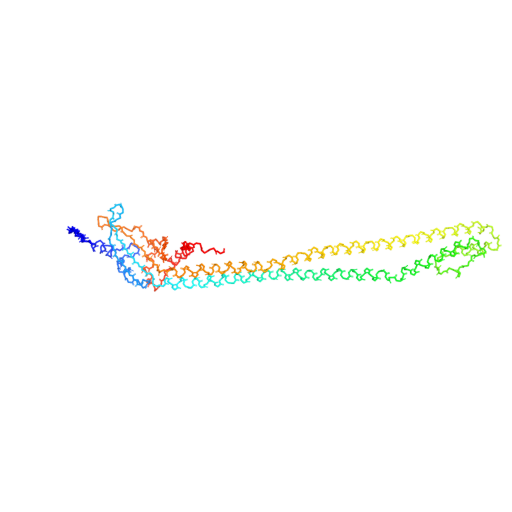 1
ATOM 1747 C CA . LEU A 1 216 ? 23.754 -0.484 -37.239 1.00 84.19 216 LEU A CA 1
ATOM 1748 C C . LEU A 1 216 ? 23.619 -1.623 -36.221 1.00 84.19 216 LEU A C 1
ATOM 1750 O O . LEU A 1 216 ? 22.534 -1.796 -35.668 1.00 84.19 216 LEU A O 1
ATOM 1754 N N . ALA A 1 217 ? 24.701 -2.353 -35.939 1.00 88.31 217 ALA A N 1
ATOM 1755 C CA . ALA A 1 217 ? 24.705 -3.402 -34.922 1.00 88.31 217 ALA A CA 1
ATOM 1756 C C . ALA A 1 217 ? 24.441 -2.835 -33.515 1.00 88.31 217 ALA A C 1
ATOM 1758 O O . ALA A 1 217 ? 23.620 -3.383 -32.783 1.00 88.31 217 ALA A O 1
ATOM 1759 N N . ASP A 1 218 ? 25.060 -1.704 -33.163 1.00 89.19 218 ASP A N 1
ATOM 1760 C CA . ASP A 1 218 ? 24.862 -1.031 -31.873 1.00 89.19 218 ASP A CA 1
ATOM 1761 C C . ASP A 1 218 ? 23.421 -0.510 -31.714 1.00 89.19 218 ASP A C 1
ATOM 1763 O O . ASP A 1 218 ? 22.817 -0.612 -30.639 1.00 89.19 218 ASP A O 1
ATOM 1767 N N . LEU A 1 219 ? 22.833 0.023 -32.793 1.00 85.88 219 LEU A N 1
ATOM 1768 C CA . LEU A 1 219 ? 21.430 0.444 -32.820 1.00 85.88 219 LEU A CA 1
ATOM 1769 C C . LEU A 1 219 ? 20.479 -0.744 -32.630 1.00 85.88 219 LEU A C 1
ATOM 1771 O O . LEU A 1 219 ? 19.562 -0.647 -31.814 1.00 85.88 219 LEU A O 1
ATOM 1775 N N . GLN A 1 220 ? 20.713 -1.854 -33.339 1.00 86.31 220 GLN A N 1
ATOM 1776 C CA . GLN A 1 220 ? 19.905 -3.073 -33.237 1.00 86.31 220 GLN A CA 1
ATOM 1777 C C . GLN A 1 220 ? 19.992 -3.701 -31.846 1.00 86.31 220 GLN A C 1
ATOM 1779 O O . GLN A 1 220 ? 18.958 -3.910 -31.219 1.00 86.31 220 GLN A O 1
ATOM 1784 N N . ALA A 1 221 ? 21.201 -3.915 -31.322 1.00 90.19 221 ALA A N 1
ATOM 1785 C CA . ALA A 1 221 ? 21.400 -4.480 -29.988 1.00 90.19 221 ALA A CA 1
ATOM 1786 C C . ALA A 1 221 ? 20.742 -3.615 -28.903 1.00 90.19 221 ALA A C 1
ATOM 1788 O O . ALA A 1 221 ? 20.115 -4.115 -27.969 1.00 90.19 221 ALA A O 1
ATOM 1789 N N . GLY A 1 222 ? 20.838 -2.293 -29.043 1.00 88.88 222 GLY A N 1
ATOM 1790 C CA . GLY A 1 222 ? 20.174 -1.368 -28.141 1.00 88.88 222 GLY A CA 1
ATOM 1791 C C . GLY A 1 222 ? 18.647 -1.383 -28.238 1.00 88.88 222 GLY A C 1
ATOM 1792 O O . GLY A 1 222 ? 17.979 -1.274 -27.214 1.00 88.88 222 GLY A O 1
ATOM 1793 N N . GLN A 1 223 ? 18.093 -1.526 -29.444 1.00 89.06 223 GLN A N 1
ATOM 1794 C CA . GLN A 1 223 ? 16.652 -1.676 -29.649 1.00 89.06 223 GLN A CA 1
ATOM 1795 C C . GLN A 1 223 ? 16.139 -2.986 -29.038 1.00 89.06 223 GLN A C 1
ATOM 1797 O O . GLN A 1 223 ? 15.130 -2.969 -28.339 1.00 89.06 223 GLN A O 1
ATOM 1802 N N . GLU A 1 224 ? 16.836 -4.100 -29.262 1.00 91.00 224 GLU A N 1
ATOM 1803 C CA . GLU A 1 224 ? 16.494 -5.406 -28.685 1.00 91.00 224 GLU A CA 1
ATOM 1804 C C . GLU A 1 224 ? 16.504 -5.357 -27.154 1.00 91.00 224 GLU A C 1
ATOM 1806 O O . GLU A 1 224 ? 15.558 -5.814 -26.512 1.00 91.00 224 GLU A O 1
ATOM 1811 N N . TRP A 1 225 ? 17.525 -4.727 -26.563 1.00 92.06 225 TRP A N 1
ATOM 1812 C CA . TRP A 1 225 ? 17.600 -4.541 -25.116 1.00 92.06 225 TRP A CA 1
ATOM 1813 C C . TRP A 1 225 ? 16.420 -3.721 -24.573 1.00 92.06 225 TRP A C 1
ATOM 1815 O O . TRP A 1 225 ? 15.792 -4.113 -23.589 1.00 92.06 225 TRP A O 1
ATOM 1825 N N . GLU A 1 226 ? 16.061 -2.607 -25.220 1.00 92.75 226 GLU A N 1
ATOM 1826 C CA . GLU A 1 226 ? 14.915 -1.799 -24.783 1.00 92.75 226 GLU A CA 1
ATOM 1827 C C . GLU A 1 226 ? 13.573 -2.516 -24.967 1.00 92.75 226 GLU A C 1
ATOM 1829 O O . GLU A 1 226 ? 12.691 -2.363 -24.119 1.00 92.75 226 GLU A O 1
ATOM 1834 N N . GLN A 1 227 ? 13.426 -3.318 -26.028 1.00 94.31 227 GLN A N 1
ATOM 1835 C CA . GLN A 1 227 ? 12.249 -4.158 -26.258 1.00 94.31 227 GLN A CA 1
ATOM 1836 C C . GLN A 1 227 ? 12.116 -5.257 -25.204 1.00 94.31 227 GLN A C 1
ATOM 1838 O O . GLN A 1 227 ? 11.008 -5.512 -24.735 1.00 94.31 227 GLN A O 1
ATOM 1843 N N . GLN A 1 228 ? 13.224 -5.873 -24.789 1.00 95.81 228 GLN A N 1
ATOM 1844 C CA . GLN A 1 228 ? 13.206 -6.844 -23.699 1.00 95.81 228 GLN A CA 1
ATOM 1845 C C . GLN A 1 228 ? 12.742 -6.189 -22.392 1.00 95.81 228 GLN A C 1
ATOM 1847 O O . GLN A 1 228 ? 11.839 -6.703 -21.736 1.00 95.81 228 GLN A O 1
ATOM 1852 N N . GLN A 1 229 ? 13.304 -5.027 -22.044 1.00 95.69 229 GLN A N 1
ATOM 1853 C CA . GLN A 1 229 ? 12.902 -4.282 -20.845 1.00 95.69 229 GLN A CA 1
ATOM 1854 C C . GLN A 1 229 ? 11.428 -3.858 -20.889 1.00 95.69 229 GLN A C 1
ATOM 1856 O O . GLN A 1 229 ? 10.732 -3.906 -19.877 1.00 95.69 229 GLN A O 1
ATOM 1861 N N . LEU A 1 230 ? 10.932 -3.472 -22.067 1.00 97.75 230 LEU A N 1
ATOM 1862 C CA . LEU A 1 230 ? 9.519 -3.172 -22.275 1.00 97.75 230 LEU A CA 1
ATOM 1863 C C . LEU A 1 230 ? 8.640 -4.408 -22.039 1.00 97.75 230 LEU A C 1
ATOM 1865 O O . LEU A 1 230 ? 7.633 -4.300 -21.348 1.00 97.75 230 LEU A O 1
ATOM 1869 N N . ALA A 1 231 ? 9.014 -5.570 -22.578 1.00 97.81 231 ALA A N 1
ATOM 1870 C CA . ALA A 1 231 ? 8.254 -6.807 -22.408 1.00 97.81 231 ALA A CA 1
ATOM 1871 C C . ALA A 1 231 ? 8.206 -7.267 -20.940 1.00 97.81 231 ALA A C 1
ATOM 1873 O O . ALA A 1 231 ? 7.152 -7.684 -20.459 1.00 97.81 231 ALA A O 1
ATOM 1874 N N . GLU A 1 232 ? 9.323 -7.151 -20.216 1.00 97.44 232 GLU A N 1
ATOM 1875 C CA . GLU A 1 232 ? 9.396 -7.433 -18.776 1.00 97.44 232 GLU A CA 1
ATOM 1876 C C . GLU A 1 232 ? 8.438 -6.525 -17.989 1.00 97.44 232 GLU A C 1
ATOM 1878 O O . GLU A 1 232 ? 7.606 -7.014 -17.224 1.00 97.44 232 GLU A O 1
ATOM 1883 N N . LEU A 1 233 ? 8.480 -5.215 -18.249 1.00 97.81 233 LEU A N 1
ATOM 1884 C CA . LEU A 1 233 ? 7.608 -4.243 -17.590 1.00 97.81 233 LEU A CA 1
ATOM 1885 C C . LEU A 1 233 ? 6.125 -4.424 -17.963 1.00 97.81 233 LEU A C 1
ATOM 1887 O O . LEU A 1 233 ? 5.248 -4.278 -17.116 1.00 97.81 233 LEU A O 1
ATOM 1891 N N . GLN A 1 234 ? 5.821 -4.784 -19.214 1.00 98.38 234 GLN A N 1
ATOM 1892 C CA . GLN A 1 234 ? 4.458 -5.123 -19.640 1.00 98.38 234 GLN A CA 1
ATOM 1893 C C . GLN A 1 234 ? 3.912 -6.326 -18.868 1.00 98.38 234 GLN A C 1
ATOM 1895 O O . GLN A 1 234 ? 2.765 -6.289 -18.423 1.00 98.38 234 GLN A O 1
ATOM 1900 N N . ALA A 1 235 ? 4.717 -7.376 -18.693 1.00 98.31 235 ALA A N 1
ATOM 1901 C CA . ALA A 1 235 ? 4.320 -8.556 -17.933 1.00 98.31 235 ALA A CA 1
ATOM 1902 C C . ALA A 1 235 ? 4.092 -8.228 -16.448 1.00 98.31 235 ALA A C 1
ATOM 1904 O O . ALA A 1 235 ? 3.138 -8.726 -15.850 1.00 98.31 235 ALA A O 1
ATOM 1905 N N . GLU A 1 236 ? 4.925 -7.363 -15.865 1.00 97.44 236 GLU A N 1
ATOM 1906 C CA . GLU A 1 236 ? 4.758 -6.876 -14.493 1.00 97.44 236 GLU A CA 1
ATOM 1907 C C . GLU A 1 236 ? 3.448 -6.093 -14.323 1.00 97.44 236 GLU A C 1
ATOM 1909 O O . GLU A 1 236 ? 2.643 -6.431 -13.453 1.00 97.44 236 GLU A O 1
ATOM 1914 N N . VAL A 1 237 ? 3.170 -5.126 -15.205 1.00 98.44 237 VAL A N 1
ATOM 1915 C CA . VAL A 1 237 ? 1.914 -4.357 -15.180 1.00 98.44 237 VAL A CA 1
ATOM 1916 C C . VAL A 1 237 ? 0.701 -5.271 -15.367 1.00 98.44 237 VAL A C 1
ATOM 1918 O O . VAL A 1 237 ? -0.255 -5.164 -14.604 1.00 98.44 237 VAL A O 1
ATOM 1921 N N . GLN A 1 238 ? 0.735 -6.207 -16.320 1.00 98.19 238 GLN A N 1
ATOM 1922 C CA . GLN A 1 238 ? -0.360 -7.166 -16.529 1.00 98.19 238 GLN A CA 1
ATOM 1923 C C . GLN A 1 238 ? -0.610 -8.032 -15.293 1.00 98.19 238 GLN A C 1
ATOM 1925 O O . GLN A 1 238 ? -1.760 -8.292 -14.935 1.00 98.19 238 GLN A O 1
ATOM 1930 N N . LYS A 1 239 ? 0.461 -8.471 -14.625 1.00 98.12 239 LYS A N 1
ATOM 1931 C CA . LYS A 1 239 ? 0.354 -9.223 -13.377 1.00 98.12 239 LYS A CA 1
ATOM 1932 C C . LYS A 1 239 ? -0.309 -8.378 -12.286 1.00 98.12 239 LYS A C 1
ATOM 1934 O O . LYS A 1 239 ? -1.266 -8.842 -11.673 1.00 98.12 239 LYS A O 1
ATOM 1939 N N . MET A 1 240 ? 0.142 -7.140 -12.087 1.00 98.12 240 MET A N 1
ATOM 1940 C CA . MET A 1 240 ? -0.456 -6.225 -11.108 1.00 98.12 240 MET A CA 1
ATOM 1941 C C . MET A 1 240 ? -1.931 -5.936 -11.415 1.00 98.12 240 MET A C 1
ATOM 1943 O O . MET A 1 240 ? -2.755 -5.908 -10.506 1.00 98.12 240 MET A O 1
ATOM 1947 N N . GLU A 1 241 ? -2.296 -5.758 -12.686 1.00 98.00 241 GLU A N 1
ATOM 1948 C CA . GLU A 1 241 ? -3.690 -5.570 -13.107 1.00 98.00 241 GLU A CA 1
ATOM 1949 C C . GLU A 1 241 ? -4.565 -6.781 -12.775 1.00 98.00 241 GLU A C 1
ATOM 1951 O O . GLU A 1 241 ? -5.692 -6.615 -12.300 1.00 98.00 241 GLU A O 1
ATOM 1956 N N . ALA A 1 242 ? -4.046 -7.991 -12.995 1.00 98.06 242 ALA A N 1
ATOM 1957 C CA . ALA A 1 242 ? -4.744 -9.230 -12.674 1.00 98.06 242 ALA A CA 1
ATOM 1958 C C . ALA A 1 242 ? -4.904 -9.440 -11.157 1.00 98.06 242 ALA A C 1
ATOM 1960 O O . ALA A 1 242 ? -5.923 -9.970 -10.713 1.00 98.06 242 ALA A O 1
ATOM 1961 N N . GLU A 1 243 ? -3.918 -9.018 -10.361 1.00 97.44 243 GLU A N 1
ATOM 1962 C CA . GLU A 1 243 ? -3.915 -9.163 -8.899 1.00 97.44 243 GLU A CA 1
ATOM 1963 C C . GLU A 1 243 ? -4.701 -8.048 -8.182 1.00 97.44 243 GLU A C 1
ATOM 1965 O O . GLU A 1 243 ? -5.243 -8.290 -7.101 1.00 97.44 243 GLU A O 1
ATOM 1970 N N . LEU A 1 244 ? -4.868 -6.870 -8.799 1.00 97.94 244 LEU A N 1
ATOM 1971 C CA . LEU A 1 244 ? -5.517 -5.708 -8.179 1.00 97.94 244 LEU A CA 1
ATOM 1972 C C . LEU A 1 244 ? -6.937 -6.009 -7.680 1.00 97.94 244 LEU A C 1
ATOM 1974 O O . LEU A 1 244 ? -7.282 -5.654 -6.556 1.00 97.94 244 LEU A O 1
ATOM 1978 N N . GLY A 1 245 ? -7.774 -6.640 -8.507 1.00 97.44 245 GLY A N 1
ATOM 1979 C CA . GLY A 1 245 ? -9.157 -6.967 -8.136 1.00 97.44 245 GLY A CA 1
ATOM 1980 C C . GLY A 1 245 ? -9.225 -7.863 -6.890 1.00 97.44 245 GLY A C 1
ATOM 1981 O O . GLY A 1 245 ? -9.806 -7.450 -5.882 1.00 97.44 245 GLY A O 1
ATOM 1982 N N . PRO A 1 246 ? -8.584 -9.047 -6.916 1.00 98.25 246 PRO A N 1
ATOM 1983 C CA . PRO A 1 246 ? -8.485 -9.929 -5.755 1.00 98.25 246 PRO A CA 1
ATOM 1984 C C . PRO A 1 246 ? -7.908 -9.260 -4.499 1.00 98.25 246 PRO A C 1
ATOM 1986 O O . PRO A 1 246 ? -8.400 -9.501 -3.397 1.00 98.25 246 PRO A O 1
ATOM 1989 N N . GLU A 1 247 ? -6.884 -8.414 -4.625 1.00 97.31 247 GLU A N 1
ATOM 1990 C CA . GLU A 1 247 ? -6.306 -7.709 -3.475 1.00 97.31 247 GLU A CA 1
ATOM 1991 C C . GLU A 1 247 ? -7.251 -6.654 -2.891 1.00 97.31 247 GLU A C 1
ATOM 1993 O O . GLU A 1 247 ? -7.400 -6.565 -1.670 1.00 97.31 247 GLU A O 1
ATOM 1998 N N . GLN A 1 248 ? -7.961 -5.907 -3.739 1.00 97.88 248 GLN A N 1
ATOM 1999 C CA . GLN A 1 248 ? -8.992 -4.972 -3.289 1.00 97.88 248 GLN A CA 1
ATOM 2000 C C . GLN A 1 248 ? -10.138 -5.686 -2.572 1.00 97.88 248 GLN A C 1
ATOM 2002 O O . GLN A 1 248 ? -10.628 -5.198 -1.553 1.00 97.88 248 GLN A O 1
ATOM 2007 N N . GLU A 1 249 ? -10.573 -6.839 -3.077 1.00 97.88 249 GLU A N 1
ATOM 2008 C CA . GLU A 1 249 ? -11.601 -7.651 -2.426 1.00 97.88 249 GLU A CA 1
ATOM 2009 C C . GLU A 1 249 ? -11.142 -8.152 -1.056 1.00 97.88 249 GLU A C 1
ATOM 2011 O O . GLU A 1 249 ? -11.896 -8.032 -0.088 1.00 97.88 249 GLU A O 1
ATOM 2016 N N . ARG A 1 250 ? -9.894 -8.624 -0.937 1.00 97.38 250 ARG A N 1
ATOM 2017 C CA . ARG A 1 250 ? -9.304 -9.015 0.353 1.00 97.38 250 ARG A CA 1
ATOM 2018 C C . ARG A 1 250 ? -9.262 -7.845 1.333 1.00 97.38 250 ARG A C 1
ATOM 2020 O O . ARG A 1 250 ? -9.763 -7.982 2.446 1.00 97.38 250 ARG A O 1
ATOM 2027 N N . ALA A 1 251 ? -8.766 -6.679 0.915 1.00 96.62 251 ALA A N 1
ATOM 2028 C CA . ALA A 1 251 ? -8.717 -5.486 1.763 1.00 96.62 251 ALA A CA 1
ATOM 2029 C C . ALA A 1 251 ? -10.120 -5.053 2.242 1.00 96.62 251 ALA A C 1
ATOM 2031 O O . ALA A 1 251 ? -10.321 -4.710 3.414 1.00 96.62 251 ALA A O 1
ATOM 2032 N N . ARG A 1 252 ? -11.130 -5.126 1.361 1.00 97.81 252 ARG A N 1
ATOM 2033 C CA . ARG A 1 252 ? -12.537 -4.857 1.713 1.00 97.81 252 ARG A CA 1
ATOM 2034 C C . ARG A 1 252 ? -13.091 -5.890 2.687 1.00 97.81 252 ARG A C 1
ATOM 2036 O O . ARG A 1 252 ? -13.752 -5.502 3.648 1.00 97.81 252 ARG A O 1
ATOM 2043 N N . ALA A 1 253 ? -12.825 -7.174 2.460 1.00 97.81 253 ALA A N 1
ATOM 2044 C CA . ALA A 1 253 ? -13.279 -8.260 3.323 1.00 97.81 253 ALA A CA 1
ATOM 2045 C C . ALA A 1 253 ? -12.664 -8.160 4.726 1.00 97.81 253 ALA A C 1
ATOM 2047 O O . ALA A 1 253 ? -13.381 -8.268 5.719 1.00 97.81 253 ALA A O 1
ATOM 2048 N N . GLU A 1 254 ? -11.366 -7.870 4.828 1.00 97.25 254 GLU A N 1
ATOM 2049 C CA . GLU A 1 254 ? -10.688 -7.647 6.107 1.00 97.25 254 GLU A CA 1
ATOM 2050 C C . GLU A 1 254 ? -11.263 -6.440 6.855 1.00 97.25 254 GLU A C 1
ATOM 2052 O O . GLU A 1 254 ? -11.551 -6.523 8.052 1.00 97.25 254 GLU A O 1
ATOM 2057 N N . THR A 1 255 ? -11.487 -5.329 6.150 1.00 98.00 255 THR A N 1
ATOM 2058 C CA . THR A 1 255 ? -12.123 -4.134 6.723 1.00 98.00 255 THR A CA 1
ATOM 2059 C C . THR A 1 255 ? -13.531 -4.452 7.221 1.00 98.00 255 THR A C 1
ATOM 2061 O O . THR A 1 255 ? -13.876 -4.123 8.358 1.00 98.00 255 THR A O 1
ATOM 2064 N N . ALA A 1 256 ? -14.334 -5.146 6.411 1.00 97.62 256 ALA A N 1
ATOM 2065 C CA . ALA A 1 256 ? -15.682 -5.565 6.776 1.00 97.62 256 ALA A CA 1
ATOM 2066 C C . ALA A 1 256 ? -15.679 -6.494 7.999 1.00 97.62 256 ALA A C 1
ATOM 2068 O O . ALA A 1 256 ? -16.500 -6.312 8.896 1.00 97.62 256 ALA A O 1
ATOM 2069 N N . ALA A 1 257 ? -14.731 -7.430 8.091 1.00 96.62 257 ALA A N 1
ATOM 2070 C CA . ALA A 1 257 ? -14.588 -8.322 9.238 1.00 96.62 257 ALA A CA 1
ATOM 2071 C C . ALA A 1 257 ? -14.247 -7.558 10.530 1.00 96.62 257 ALA A C 1
ATOM 2073 O O . ALA A 1 257 ? -14.831 -7.829 11.581 1.00 96.62 257 ALA A O 1
ATOM 2074 N N . ARG A 1 258 ? -13.351 -6.561 10.463 1.00 96.12 258 ARG A N 1
ATOM 2075 C CA . ARG A 1 258 ? -13.015 -5.705 11.617 1.00 96.12 258 ARG A CA 1
ATOM 2076 C C . ARG A 1 258 ? -14.205 -4.859 12.068 1.00 96.12 258 ARG A C 1
ATOM 2078 O O . ARG A 1 258 ? -14.477 -4.786 13.265 1.00 96.12 258 ARG A O 1
ATOM 2085 N N . VAL A 1 259 ? -14.939 -4.268 11.122 1.00 97.31 259 VAL A N 1
ATOM 2086 C CA . VAL A 1 259 ? -16.172 -3.516 11.409 1.00 97.31 259 VAL A CA 1
ATOM 2087 C C . VAL A 1 259 ? -17.220 -4.429 12.042 1.00 97.31 259 VAL A C 1
ATOM 2089 O O . VAL A 1 259 ? -17.753 -4.094 13.095 1.00 97.31 259 VAL A O 1
ATOM 2092 N N . ALA A 1 260 ? -17.455 -5.612 11.472 1.00 95.81 260 ALA A N 1
ATOM 2093 C CA . ALA A 1 260 ? -18.406 -6.581 12.006 1.00 95.81 260 ALA A CA 1
ATOM 2094 C C . ALA A 1 260 ? -18.042 -7.028 13.431 1.00 95.81 260 ALA A C 1
ATOM 2096 O O . ALA A 1 260 ? -18.920 -7.110 14.286 1.00 95.81 260 ALA A O 1
ATOM 2097 N N . LEU A 1 261 ? -16.756 -7.261 13.721 1.00 95.25 261 LEU A N 1
ATOM 2098 C CA . LEU A 1 261 ? -16.290 -7.590 15.071 1.00 95.25 261 LEU A CA 1
ATOM 2099 C C . LEU A 1 261 ? -16.542 -6.444 16.064 1.00 95.25 261 LEU A C 1
ATOM 2101 O O . LEU A 1 261 ? -16.963 -6.698 17.194 1.00 95.25 261 LEU A O 1
ATOM 2105 N N . ALA A 1 262 ? -16.271 -5.199 15.667 1.00 96.06 262 ALA A N 1
ATOM 2106 C CA . ALA A 1 262 ? -16.506 -4.023 16.502 1.00 96.06 262 ALA A CA 1
ATOM 2107 C C . ALA A 1 262 ? -18.008 -3.828 16.788 1.00 96.06 262 ALA A C 1
ATOM 2109 O O . ALA A 1 262 ? -18.395 -3.632 17.940 1.00 96.06 262 ALA A O 1
ATOM 2110 N N . THR A 1 263 ? -18.857 -3.974 15.767 1.00 96.19 263 THR A N 1
ATOM 2111 C CA . THR A 1 263 ? -20.319 -3.914 15.901 1.00 96.19 263 THR A CA 1
ATOM 2112 C C . THR A 1 263 ? -20.851 -5.035 16.791 1.00 96.19 263 THR A C 1
ATOM 2114 O O . THR A 1 263 ? -21.545 -4.755 17.765 1.00 96.19 263 THR A O 1
ATOM 2117 N N . ALA A 1 264 ? -20.472 -6.289 16.531 1.00 95.44 264 ALA A N 1
ATOM 2118 C CA . ALA A 1 264 ? -20.936 -7.440 17.307 1.00 95.44 264 ALA A CA 1
ATOM 2119 C C . ALA A 1 264 ? -20.557 -7.332 18.791 1.00 95.44 264 ALA A C 1
ATOM 2121 O O . ALA A 1 264 ? -21.344 -7.680 19.666 1.00 95.44 264 ALA A O 1
ATOM 2122 N N . ARG A 1 265 ? -19.363 -6.808 19.090 1.00 96.38 265 ARG A N 1
ATOM 2123 C CA . ARG A 1 265 ? -18.923 -6.547 20.465 1.00 96.38 265 ARG A CA 1
ATOM 2124 C C . ARG A 1 265 ? -19.846 -5.575 21.195 1.00 96.38 265 ARG A C 1
ATOM 2126 O O . ARG A 1 265 ? -20.192 -5.810 22.350 1.00 96.38 265 ARG A O 1
ATOM 2133 N N . LEU A 1 266 ? -20.243 -4.492 20.530 1.00 97.25 266 LEU A N 1
ATOM 2134 C CA . LEU A 1 266 ? -21.153 -3.495 21.090 1.00 97.25 266 LEU A CA 1
ATOM 2135 C C . LEU A 1 266 ? -22.594 -4.022 21.224 1.00 97.25 266 LEU A C 1
ATOM 2137 O O . LEU A 1 266 ? -23.294 -3.675 22.178 1.00 97.25 266 LEU A O 1
ATOM 2141 N N . GLU A 1 267 ? -23.034 -4.872 20.296 1.00 96.31 267 GLU A N 1
ATOM 2142 C CA . GLU A 1 267 ? -24.333 -5.554 20.367 1.00 96.31 267 GLU A CA 1
ATOM 2143 C C . GLU A 1 267 ? -24.406 -6.553 21.527 1.00 96.31 267 GLU A C 1
ATOM 2145 O O . GLU A 1 267 ? -25.436 -6.653 22.199 1.00 96.31 267 GLU A O 1
ATOM 2150 N N . ASP A 1 268 ? -23.318 -7.282 21.783 1.00 96.56 268 ASP A N 1
ATOM 2151 C CA . ASP A 1 268 ? -23.249 -8.255 22.873 1.00 96.56 268 ASP A CA 1
ATOM 2152 C C . ASP A 1 268 ? -22.952 -7.610 24.235 1.00 96.56 268 ASP A C 1
ATOM 2154 O O . ASP A 1 268 ? -23.141 -8.266 25.261 1.00 96.56 268 ASP A O 1
ATOM 2158 N N . PHE A 1 269 ? -22.535 -6.340 24.278 1.00 97.56 269 PHE A N 1
ATOM 2159 C CA . PHE A 1 269 ? -22.310 -5.598 25.519 1.00 97.56 269 PHE A CA 1
ATOM 2160 C C . PHE A 1 269 ? -23.607 -5.401 26.318 1.00 97.56 269 PHE A C 1
ATOM 2162 O O . PHE A 1 269 ? -24.616 -4.916 25.798 1.00 97.56 269 PHE A O 1
ATOM 2169 N N . GLN A 1 270 ? -23.569 -5.730 27.611 1.00 96.44 270 GLN A N 1
ATOM 2170 C CA . GLN A 1 270 ? -24.715 -5.615 28.513 1.00 96.44 270 GLN A CA 1
ATOM 2171 C C . GLN A 1 270 ? -24.559 -4.438 29.475 1.00 96.44 270 GLN A C 1
ATOM 2173 O O . GLN A 1 270 ? -25.333 -3.487 29.404 1.00 96.44 270 GLN A O 1
ATOM 2178 N N . HIS A 1 271 ? -23.567 -4.498 30.360 1.00 96.81 271 HIS A N 1
ATOM 2179 C CA . HIS A 1 271 ? -23.328 -3.495 31.396 1.00 96.81 271 HIS A CA 1
ATOM 2180 C C . HIS A 1 271 ? -21.890 -3.595 31.916 1.00 96.81 271 HIS A C 1
ATOM 2182 O O . HIS A 1 271 ? -21.146 -4.523 31.583 1.00 96.81 271 HIS A O 1
ATOM 2188 N N . VAL A 1 272 ? -21.506 -2.633 32.753 1.00 97.62 272 VAL A N 1
ATOM 2189 C CA . VAL A 1 272 ? -20.253 -2.672 33.508 1.00 97.62 272 VAL A CA 1
ATOM 2190 C C . VAL A 1 272 ? -20.562 -2.558 34.989 1.00 97.62 272 VAL A C 1
ATOM 2192 O O . VAL A 1 272 ? -21.236 -1.614 35.402 1.00 97.62 272 VAL A O 1
ATOM 2195 N N . HIS A 1 273 ? -20.015 -3.476 35.779 1.00 97.00 273 HIS A N 1
ATOM 2196 C CA . HIS A 1 273 ? -20.057 -3.404 37.232 1.00 97.00 273 HIS A CA 1
ATOM 2197 C C . HIS A 1 273 ? -18.711 -2.974 37.803 1.00 97.00 273 HIS A C 1
ATOM 2199 O O . HIS A 1 273 ? -17.688 -3.590 37.526 1.00 97.00 273 HIS A O 1
ATOM 2205 N N . GLU A 1 274 ? -18.709 -1.971 38.669 1.00 95.94 274 GLU A N 1
ATOM 2206 C CA . GLU A 1 274 ? -17.687 -1.835 39.700 1.00 95.94 274 GLU A CA 1
ATOM 2207 C C . GLU A 1 274 ? -18.068 -2.743 40.874 1.00 95.94 274 GLU A C 1
ATOM 2209 O O . GLU A 1 274 ? -19.200 -2.699 41.356 1.00 95.94 274 GLU A O 1
ATOM 2214 N N . ILE A 1 275 ? -17.130 -3.567 41.335 1.00 97.44 275 ILE A N 1
ATOM 2215 C CA . ILE A 1 275 ? -17.315 -4.479 42.462 1.00 97.44 275 ILE A CA 1
ATOM 2216 C C . ILE A 1 275 ? -16.212 -4.201 43.476 1.00 97.44 275 ILE A C 1
ATOM 2218 O O . ILE A 1 275 ? -15.030 -4.327 43.153 1.00 97.44 275 ILE A O 1
ATOM 2222 N N . THR A 1 276 ? -16.593 -3.856 44.704 1.00 97.56 276 THR A N 1
ATOM 2223 C CA . THR A 1 276 ? -15.655 -3.684 45.819 1.00 97.56 276 THR A CA 1
ATOM 2224 C C . THR A 1 276 ? -16.038 -4.590 46.971 1.00 97.56 276 THR A C 1
ATOM 2226 O O . THR A 1 276 ? -17.206 -4.677 47.338 1.00 97.56 276 THR A O 1
ATOM 2229 N N . GLN A 1 277 ? -15.049 -5.283 47.525 1.00 97.69 277 GLN A N 1
ATOM 2230 C CA . GLN A 1 277 ? -15.240 -6.286 48.560 1.00 97.69 277 GLN A CA 1
ATOM 2231 C C . GLN A 1 277 ? -14.415 -5.959 49.800 1.00 97.69 277 GLN A C 1
ATOM 2233 O O . GLN A 1 277 ? -13.252 -5.555 49.702 1.00 97.69 277 GLN A O 1
ATOM 2238 N N . TRP A 1 278 ? -15.008 -6.211 50.963 1.00 97.44 278 TRP A N 1
ATOM 2239 C CA . TRP A 1 278 ? -14.363 -6.141 52.267 1.00 97.44 278 TRP A CA 1
ATOM 2240 C C . TRP A 1 278 ? -14.581 -7.441 53.027 1.00 97.44 278 TRP A C 1
ATOM 2242 O O . TRP A 1 278 ? -15.627 -8.071 52.899 1.00 97.44 278 TRP A O 1
ATOM 2252 N N . SER A 1 279 ? -13.610 -7.823 53.847 1.00 96.19 279 SER A N 1
ATOM 2253 C CA . SER A 1 279 ? -13.746 -8.908 54.808 1.00 96.19 279 SER A CA 1
ATOM 2254 C C . SER A 1 279 ? -14.047 -8.336 56.186 1.00 96.19 279 SER A C 1
ATOM 2256 O O . SER A 1 279 ? -13.430 -7.349 56.596 1.00 96.19 279 SER A O 1
ATOM 2258 N N . VAL A 1 280 ? -14.982 -8.967 56.893 1.00 93.31 280 VAL A N 1
ATOM 2259 C CA . VAL A 1 280 ? -15.301 -8.650 58.287 1.00 93.31 280 VAL A CA 1
ATOM 2260 C C . VAL A 1 280 ? -14.718 -9.741 59.178 1.00 93.31 280 VAL A C 1
ATOM 2262 O O . VAL A 1 280 ? -15.160 -10.887 59.137 1.00 93.31 280 VAL A O 1
ATOM 2265 N N . VAL A 1 281 ? -13.719 -9.394 59.992 1.00 89.12 281 VAL A N 1
ATOM 2266 C CA . VAL A 1 281 ? -13.037 -10.339 60.891 1.00 89.12 281 VAL A CA 1
ATOM 2267 C C . VAL A 1 281 ? -12.964 -9.736 62.289 1.00 89.12 281 VAL A C 1
ATOM 2269 O O . VAL A 1 281 ? -12.338 -8.699 62.488 1.00 89.12 281 VAL A O 1
ATOM 2272 N N . HIS A 1 282 ? -13.623 -10.370 63.265 1.00 87.75 282 HIS A N 1
ATOM 2273 C CA . HIS A 1 282 ? -13.700 -9.892 64.657 1.00 87.75 282 HIS A CA 1
ATOM 2274 C C . HIS A 1 282 ? -14.133 -8.414 64.784 1.00 87.75 282 HIS A C 1
ATOM 2276 O O . HIS A 1 282 ? -13.579 -7.661 65.580 1.00 87.75 282 HIS A O 1
ATOM 2282 N N . GLY A 1 283 ? -15.087 -7.974 63.957 1.00 85.06 283 GLY A N 1
ATOM 2283 C CA . GLY A 1 283 ? -15.561 -6.583 63.932 1.00 85.06 283 GLY A CA 1
ATOM 2284 C C . GLY A 1 283 ? -14.634 -5.592 63.218 1.00 85.06 283 GLY A C 1
ATOM 2285 O O . GLY A 1 283 ? -14.970 -4.416 63.125 1.00 85.06 283 GLY A O 1
ATOM 2286 N N . SER A 1 284 ? -13.494 -6.044 62.686 1.00 90.19 284 SER A N 1
ATOM 2287 C CA . SER A 1 284 ? -12.615 -5.231 61.838 1.00 90.19 284 SER A CA 1
ATOM 2288 C C . SER A 1 284 ? -13.006 -5.366 60.369 1.00 90.19 284 SER A C 1
ATOM 2290 O O . SER A 1 284 ? -13.209 -6.480 59.885 1.00 90.19 284 SER A O 1
ATOM 2292 N N . VAL A 1 285 ? -13.066 -4.238 59.659 1.00 94.69 285 VAL A N 1
ATOM 2293 C CA . VAL A 1 285 ? -13.333 -4.173 58.216 1.00 94.69 285 VAL A CA 1
ATOM 2294 C C . VAL A 1 285 ? -12.013 -4.036 57.466 1.00 94.69 285 VAL A C 1
ATOM 2296 O O . VAL A 1 285 ? -11.259 -3.093 57.699 1.00 94.69 285 VAL A O 1
ATOM 2299 N N . VAL A 1 286 ? -11.733 -4.967 56.556 1.00 93.81 286 VAL A N 1
ATOM 2300 C CA . VAL A 1 286 ? -10.497 -4.987 55.760 1.00 93.81 286 VAL A CA 1
ATOM 2301 C C . VAL A 1 286 ? -10.848 -5.010 54.278 1.00 93.81 286 VAL A C 1
ATOM 2303 O O . VAL A 1 286 ? -11.586 -5.889 53.840 1.00 93.81 286 VAL A O 1
ATOM 2306 N N . HIS A 1 287 ? -10.328 -4.062 53.491 1.00 95.25 287 HIS A N 1
ATOM 2307 C CA . HIS A 1 287 ? -10.481 -4.079 52.030 1.00 95.25 287 HIS A CA 1
ATOM 2308 C C . HIS A 1 287 ? -9.838 -5.338 51.436 1.00 95.25 287 HIS A C 1
ATOM 2310 O O . HIS A 1 287 ? -8.726 -5.714 51.806 1.00 95.25 287 HIS A O 1
ATOM 2316 N N . VAL A 1 288 ? -10.559 -6.005 50.535 1.00 95.31 288 VAL A N 1
ATOM 2317 C CA . VAL A 1 288 ? -10.105 -7.237 49.874 1.00 95.31 288 VAL A CA 1
ATOM 2318 C C . VAL A 1 288 ? -9.724 -6.951 48.430 1.00 95.31 288 VAL A C 1
ATOM 2320 O O . VAL A 1 288 ? -8.616 -7.273 48.005 1.00 95.31 288 VAL A O 1
ATOM 2323 N N . ALA A 1 289 ? -10.648 -6.380 47.658 1.00 96.19 289 ALA A N 1
ATOM 2324 C CA . ALA A 1 289 ? -10.448 -6.132 46.239 1.00 96.19 289 ALA A CA 1
ATOM 2325 C C . ALA A 1 289 ? -11.417 -5.074 45.712 1.00 96.19 289 ALA A C 1
ATOM 2327 O O . ALA A 1 289 ? -12.530 -4.925 46.211 1.00 96.19 289 ALA A O 1
ATOM 2328 N N . SER A 1 290 ? -10.995 -4.390 44.650 1.00 96.94 290 SER A N 1
ATOM 2329 C CA . SER A 1 290 ? -11.853 -3.537 43.831 1.00 96.94 290 SER A CA 1
ATOM 2330 C C . SER A 1 290 ? -11.582 -3.837 42.368 1.00 96.94 290 SER A C 1
ATOM 2332 O O . SER A 1 290 ? -10.444 -3.723 41.909 1.00 96.94 290 SER A O 1
ATOM 2334 N N . VAL A 1 291 ? -12.616 -4.231 41.635 1.00 97.25 291 VAL A N 1
ATOM 2335 C CA . VAL A 1 291 ? -12.526 -4.612 40.224 1.00 97.25 291 VAL A CA 1
ATOM 2336 C C . VAL A 1 291 ? -13.609 -3.922 39.411 1.00 97.25 291 VAL A C 1
ATOM 2338 O O . VAL A 1 291 ? -14.661 -3.563 39.937 1.00 97.25 291 VAL A O 1
ATOM 2341 N N . VAL A 1 292 ? -13.361 -3.771 38.116 1.00 96.44 292 VAL A N 1
ATOM 2342 C CA . VAL A 1 292 ? -14.412 -3.516 37.129 1.00 96.44 292 VAL A CA 1
ATOM 2343 C C . VAL A 1 292 ? -14.636 -4.773 36.306 1.00 96.44 292 VAL A C 1
ATOM 2345 O O . VAL A 1 292 ? -13.685 -5.458 35.931 1.00 96.44 292 VAL A O 1
ATOM 2348 N N . GLU A 1 293 ? -15.893 -5.083 36.042 1.00 97.12 293 GLU A N 1
ATOM 2349 C CA . GLU A 1 293 ? -16.344 -6.228 35.268 1.00 97.12 293 GLU A CA 1
ATOM 2350 C C . GLU A 1 293 ? -17.152 -5.728 34.073 1.00 97.12 293 GLU A C 1
ATOM 2352 O O . GLU A 1 293 ? -18.175 -5.072 34.253 1.00 97.12 293 GLU A O 1
ATOM 2357 N N . ILE A 1 294 ? -16.702 -6.037 32.857 1.00 97.50 294 ILE A N 1
ATOM 2358 C CA . ILE A 1 294 ? -17.498 -5.843 31.643 1.00 97.50 294 ILE A CA 1
ATOM 2359 C C . ILE A 1 294 ? -18.278 -7.123 31.390 1.00 97.50 294 ILE A C 1
ATOM 2361 O O . ILE A 1 294 ? -17.676 -8.188 31.219 1.00 97.50 294 ILE A O 1
ATOM 2365 N N . GLN A 1 295 ? -19.601 -7.005 31.320 1.00 96.88 295 GLN A N 1
ATOM 2366 C CA . GLN A 1 295 ? -20.479 -8.108 30.973 1.00 96.88 295 GLN A CA 1
ATOM 2367 C C . GLN A 1 295 ? -20.859 -8.038 29.493 1.00 96.88 295 GLN A C 1
ATOM 2369 O O . GLN A 1 295 ? -21.438 -7.057 29.018 1.00 96.88 295 GLN A O 1
ATOM 2374 N N . PHE A 1 296 ? -20.585 -9.126 28.782 1.00 96.25 296 PHE A N 1
ATOM 2375 C CA . PHE A 1 296 ? -21.099 -9.406 27.448 1.00 96.25 296 PHE A CA 1
ATOM 2376 C C . PHE A 1 296 ? -22.083 -10.581 27.501 1.00 96.25 296 PHE A C 1
ATOM 2378 O O . PHE A 1 296 ? -22.191 -11.298 28.502 1.00 96.25 296 PHE A O 1
ATOM 2385 N N . ARG A 1 297 ? -22.787 -10.840 26.399 1.00 94.00 297 ARG A N 1
ATOM 2386 C CA . ARG A 1 297 ? -23.622 -12.035 26.254 1.00 94.00 297 ARG A CA 1
ATOM 2387 C C . ARG A 1 297 ? -22.765 -13.306 26.347 1.00 94.00 297 ARG A C 1
ATOM 2389 O O . ARG A 1 297 ? -22.059 -13.669 25.412 1.00 94.00 297 ARG A O 1
ATOM 2396 N N . GLY A 1 298 ? -22.850 -13.994 27.486 1.00 89.75 298 GLY A N 1
ATOM 2397 C CA . GLY A 1 298 ? -22.156 -15.264 27.735 1.00 89.75 298 GLY A CA 1
ATOM 2398 C C . GLY A 1 298 ? -20.666 -15.147 28.078 1.00 89.75 298 GLY A C 1
ATOM 2399 O O . GLY A 1 298 ? -20.004 -16.172 28.200 1.00 89.75 298 GLY A O 1
ATOM 2400 N N . GLN A 1 299 ? -20.130 -13.933 28.241 1.00 93.69 299 GLN A N 1
ATOM 2401 C CA . GLN A 1 299 ? -18.720 -13.691 28.564 1.00 93.69 299 GLN A CA 1
ATOM 2402 C C . GLN A 1 299 ? -18.587 -12.526 29.545 1.00 93.69 299 GLN A C 1
ATOM 2404 O O . GLN A 1 299 ? -19.376 -11.585 29.502 1.00 93.69 299 GLN A O 1
ATOM 2409 N N . GLN A 1 300 ? -17.575 -12.573 30.406 1.00 95.81 300 GLN A N 1
ATOM 2410 C CA . GLN A 1 300 ? -17.268 -11.495 31.343 1.00 95.81 300 GLN A CA 1
ATOM 2411 C C . GLN A 1 300 ? -15.757 -11.303 31.447 1.00 95.81 300 GLN A C 1
ATOM 2413 O O . GLN A 1 300 ? -15.001 -12.277 31.419 1.00 95.81 300 GLN A O 1
ATOM 2418 N N . TYR A 1 301 ? -15.327 -10.056 31.599 1.00 96.88 301 TYR A N 1
ATOM 2419 C CA . TYR A 1 301 ? -13.916 -9.699 31.730 1.00 96.88 301 TYR A CA 1
ATOM 2420 C C . TYR A 1 301 ? -13.734 -8.798 32.938 1.00 96.88 301 TYR A C 1
ATOM 2422 O O . TYR A 1 301 ? -14.472 -7.829 33.095 1.00 96.88 301 TYR A O 1
ATOM 2430 N N . ARG A 1 302 ? -12.752 -9.115 33.786 1.00 97.00 302 ARG A N 1
ATOM 2431 C CA . ARG A 1 302 ? -12.474 -8.379 35.023 1.00 97.00 302 ARG A CA 1
ATOM 2432 C C . ARG A 1 302 ? -11.107 -7.721 34.973 1.00 97.00 302 ARG A C 1
ATOM 2434 O O . ARG A 1 302 ? -10.127 -8.360 34.601 1.00 97.00 302 ARG A O 1
ATOM 2441 N N . GLY A 1 303 ? -11.044 -6.471 35.410 1.00 96.19 303 GLY A N 1
ATOM 2442 C CA . GLY A 1 303 ? -9.814 -5.703 35.561 1.00 96.19 303 GLY A CA 1
ATOM 2443 C C . GLY A 1 303 ? -9.705 -5.128 36.966 1.00 96.19 303 GLY A C 1
ATOM 2444 O O . GLY A 1 303 ? -10.712 -4.813 37.599 1.00 96.19 303 GLY A O 1
ATOM 2445 N N . ASN A 1 304 ? -8.480 -5.009 37.473 1.00 96.00 304 ASN A N 1
ATOM 2446 C CA . ASN A 1 304 ? -8.234 -4.464 38.803 1.00 96.00 304 ASN A CA 1
ATOM 2447 C C . ASN A 1 304 ? -8.383 -2.936 38.785 1.00 96.00 304 ASN A C 1
ATOM 2449 O O . ASN A 1 304 ? -7.657 -2.258 38.061 1.00 96.00 304 ASN A O 1
ATOM 2453 N N . LEU A 1 305 ? -9.305 -2.412 39.592 1.00 93.56 305 LEU A N 1
ATOM 2454 C CA . LEU A 1 305 ? -9.490 -0.975 39.799 1.00 93.56 305 LEU A CA 1
ATOM 2455 C C . LEU A 1 305 ? -8.650 -0.467 40.982 1.00 93.56 305 LEU A C 1
ATOM 2457 O O . LEU A 1 305 ? -8.205 0.680 40.994 1.00 93.56 305 LEU A O 1
ATOM 2461 N N . GLY A 1 306 ? -8.419 -1.338 41.969 1.00 93.44 306 GLY A N 1
ATOM 2462 C CA . GLY A 1 306 ? -7.751 -1.018 43.225 1.00 93.44 306 GLY A CA 1
ATOM 2463 C C . GLY A 1 306 ? -8.586 -0.120 44.144 1.00 93.44 306 GLY A C 1
ATOM 2464 O O . GLY A 1 306 ? -9.452 0.634 43.702 1.00 93.44 306 GLY A O 1
ATOM 2465 N N . GLU A 1 307 ? -8.304 -0.173 45.448 1.00 92.19 307 GLU A N 1
ATOM 2466 C CA . GLU A 1 307 ? -9.023 0.627 46.455 1.00 92.19 307 GLU A CA 1
ATOM 2467 C C . GLU A 1 307 ? -8.929 2.131 46.160 1.00 92.19 307 GLU A C 1
ATOM 2469 O O . GLU A 1 307 ? -9.914 2.863 46.224 1.00 92.19 307 GLU A O 1
ATOM 2474 N N . LYS A 1 308 ? -7.739 2.590 45.750 1.00 90.12 308 LYS A N 1
ATOM 2475 C CA . LYS A 1 308 ? -7.502 3.994 45.394 1.00 90.12 308 LYS A CA 1
ATOM 2476 C C . LYS A 1 308 ? -8.400 4.468 44.253 1.00 90.12 308 LYS A C 1
ATOM 2478 O O . LYS A 1 308 ? -8.850 5.606 44.301 1.00 90.12 308 LYS A O 1
ATOM 2483 N N . GLY A 1 309 ? -8.664 3.627 43.250 1.00 89.12 309 GLY A N 1
ATOM 2484 C CA . GLY A 1 309 ? -9.539 3.988 42.132 1.00 89.12 309 GLY A CA 1
ATOM 2485 C C . GLY A 1 309 ? -10.968 4.259 42.602 1.00 89.12 309 GLY A C 1
ATOM 2486 O O . GLY A 1 309 ? -11.560 5.271 42.230 1.00 89.12 309 GLY A O 1
ATOM 2487 N N . VAL A 1 310 ? -11.471 3.410 43.501 1.00 91.62 310 VAL A N 1
ATOM 2488 C CA . VAL A 1 310 ? -12.799 3.552 44.117 1.00 91.62 310 VAL A CA 1
ATOM 2489 C C . VAL A 1 310 ? -12.882 4.809 44.974 1.00 91.62 310 VAL A C 1
ATOM 2491 O O . VAL A 1 310 ? -13.819 5.590 44.822 1.00 91.62 310 VAL A O 1
ATOM 2494 N N . ILE A 1 311 ? -11.883 5.040 45.831 1.00 91.00 311 ILE A N 1
ATOM 2495 C CA . ILE A 1 311 ? -11.825 6.220 46.704 1.00 91.00 311 ILE A CA 1
ATOM 2496 C C . ILE A 1 311 ? -11.789 7.503 45.872 1.00 91.00 311 ILE A C 1
ATOM 2498 O O . ILE A 1 311 ? -12.587 8.402 46.111 1.00 91.00 311 ILE A O 1
ATOM 2502 N N . LEU A 1 312 ? -10.907 7.590 44.870 1.00 87.38 312 LEU A N 1
ATOM 2503 C CA . LEU A 1 312 ? -10.795 8.778 44.017 1.00 87.38 312 LEU A CA 1
ATOM 2504 C C . LEU A 1 312 ? -12.106 9.074 43.285 1.00 87.38 312 LEU A C 1
ATOM 2506 O O . LEU A 1 312 ? -12.498 10.233 43.153 1.00 87.38 312 LEU A O 1
ATOM 2510 N N . GLN A 1 313 ? -12.807 8.037 42.828 1.00 85.94 313 GLN A N 1
ATOM 2511 C CA . GLN A 1 313 ? -14.089 8.222 42.165 1.00 85.94 313 GLN A CA 1
ATOM 2512 C C . GLN A 1 313 ? -15.199 8.632 43.137 1.00 85.94 313 GLN A C 1
ATOM 2514 O O . GLN A 1 313 ? -16.016 9.488 42.797 1.00 85.94 313 GLN A O 1
ATOM 2519 N N . ALA A 1 314 ? -15.208 8.073 44.348 1.00 89.44 314 ALA A N 1
ATOM 2520 C CA . ALA A 1 314 ? -16.126 8.483 45.405 1.00 89.44 314 ALA A CA 1
ATOM 2521 C C . ALA A 1 314 ? -15.888 9.944 45.836 1.00 89.44 314 ALA A C 1
ATOM 2523 O O . ALA A 1 314 ? -16.847 10.691 46.004 1.00 89.44 314 ALA A O 1
ATOM 2524 N N . GLN A 1 315 ? -14.625 10.381 45.937 1.00 86.38 315 GLN A N 1
ATOM 2525 C CA . GLN A 1 315 ? -14.250 11.770 46.243 1.00 86.38 315 GLN A CA 1
ATOM 2526 C C . GLN A 1 315 ? -14.701 12.751 45.164 1.00 86.38 315 GLN A C 1
ATOM 2528 O O . GLN A 1 315 ? -15.218 13.820 45.480 1.00 86.38 315 GLN A O 1
ATOM 2533 N N . ALA A 1 316 ? -14.489 12.399 43.894 1.00 83.75 316 ALA A N 1
ATOM 2534 C CA . ALA A 1 316 ? -14.846 13.269 42.782 1.00 83.75 316 ALA A CA 1
ATOM 2535 C C . ALA A 1 316 ? -16.364 13.464 42.663 1.00 83.75 316 ALA A C 1
ATOM 2537 O O . ALA A 1 316 ? -16.798 14.502 42.170 1.00 83.75 316 ALA A O 1
ATOM 2538 N N . ASN A 1 317 ? -17.152 12.458 43.072 1.00 79.69 317 ASN A N 1
ATOM 2539 C CA . ASN A 1 317 ? -18.607 12.388 42.896 1.00 79.69 317 ASN A CA 1
ATOM 2540 C C . ASN A 1 317 ? -19.074 12.835 41.495 1.00 79.69 317 ASN A C 1
ATOM 2542 O O . ASN A 1 317 ? -20.118 13.468 41.341 1.00 79.69 317 ASN A O 1
ATOM 2546 N N . ALA A 1 318 ? -18.255 12.544 40.482 1.00 76.19 318 ALA A N 1
ATOM 2547 C CA . ALA A 1 318 ? -18.499 12.961 39.113 1.00 76.19 318 ALA A CA 1
ATOM 2548 C C . ALA A 1 318 ? -19.636 12.140 38.493 1.00 76.19 318 ALA A C 1
ATOM 2550 O O . ALA A 1 318 ? -19.829 10.967 38.824 1.00 76.19 318 ALA A O 1
ATOM 2551 N N . ASP A 1 319 ? -20.333 12.752 37.540 1.00 78.38 319 ASP A N 1
ATOM 2552 C CA . ASP A 1 319 ? -21.539 12.189 36.923 1.00 78.38 319 ASP A CA 1
ATOM 2553 C C . ASP A 1 319 ? -21.248 11.054 35.926 1.00 78.38 319 ASP A C 1
ATOM 2555 O O . ASP A 1 319 ? -22.181 10.439 35.427 1.00 78.38 319 ASP A O 1
ATOM 2559 N N . GLY A 1 320 ? -19.973 10.726 35.678 1.00 80.50 320 GLY A N 1
ATOM 2560 C CA . GLY A 1 320 ? -19.556 9.734 34.685 1.00 80.50 320 GLY A CA 1
ATOM 2561 C C . GLY A 1 320 ? -18.436 8.794 35.143 1.00 80.50 320 GLY A C 1
ATOM 2562 O O . GLY A 1 320 ? -18.055 8.725 36.317 1.00 80.50 320 GLY A O 1
ATOM 2563 N N . LEU A 1 321 ? -17.891 8.041 34.183 1.00 86.81 321 LEU A N 1
ATOM 2564 C CA . LEU A 1 321 ? -16.755 7.147 34.414 1.00 86.81 321 LEU A CA 1
ATOM 2565 C C . LEU A 1 321 ? -15.522 7.942 34.862 1.00 86.81 321 LEU A C 1
ATOM 2567 O O . LEU A 1 321 ? -15.150 8.938 34.240 1.00 86.81 321 LEU A O 1
ATOM 2571 N N . SER A 1 322 ? -14.849 7.481 35.919 1.00 85.75 322 SER A N 1
ATOM 2572 C CA . SER A 1 322 ? -13.565 8.067 36.307 1.00 85.75 322 SER A CA 1
ATOM 2573 C C . SER A 1 322 ? -12.490 7.778 35.251 1.00 85.75 322 SER A C 1
ATOM 2575 O O . SER A 1 322 ? -12.554 6.740 34.588 1.00 85.75 322 SER A O 1
ATOM 2577 N N . PRO A 1 323 ? -11.445 8.620 35.131 1.00 88.44 323 PRO A N 1
ATOM 2578 C CA . PRO A 1 323 ? -10.313 8.335 34.247 1.00 88.44 323 PRO A CA 1
ATOM 2579 C C . PRO A 1 323 ? -9.665 6.966 34.511 1.00 88.44 323 PRO A C 1
ATOM 2581 O O . PRO A 1 323 ? -9.246 6.287 33.577 1.00 88.44 323 PRO A O 1
ATOM 2584 N N . TRP A 1 324 ? -9.631 6.530 35.776 1.00 88.12 324 TRP A N 1
ATOM 2585 C CA . TRP A 1 324 ? -9.143 5.203 36.156 1.00 88.12 324 TRP A CA 1
ATOM 2586 C C . TRP A 1 324 ? -10.055 4.082 35.662 1.00 88.12 324 TRP A C 1
ATOM 2588 O O . TRP A 1 324 ? -9.559 3.108 35.099 1.00 88.12 324 TRP A O 1
ATOM 2598 N N . ALA A 1 325 ? -11.373 4.224 35.825 1.00 90.19 325 ALA A N 1
ATOM 2599 C CA . ALA A 1 325 ? -12.327 3.258 35.293 1.00 90.19 325 ALA A CA 1
ATOM 2600 C C . ALA A 1 325 ? -12.219 3.173 33.766 1.00 90.19 325 ALA A C 1
ATOM 2602 O O . ALA A 1 325 ? -12.115 2.072 33.239 1.00 90.19 325 ALA A O 1
ATOM 2603 N N . VAL A 1 326 ? -12.155 4.312 33.065 1.00 92.75 326 VAL A N 1
ATOM 2604 C CA . VAL A 1 326 ? -11.970 4.358 31.604 1.00 92.75 326 VAL A CA 1
ATOM 2605 C C . VAL A 1 326 ? -10.713 3.601 31.179 1.00 92.75 326 VAL A C 1
ATOM 2607 O O . VAL A 1 326 ? -10.798 2.741 30.311 1.00 92.75 326 VAL A O 1
ATOM 2610 N N . LEU A 1 327 ? -9.572 3.844 31.829 1.00 93.75 327 LEU A N 1
ATOM 2611 C CA . LEU A 1 327 ? -8.313 3.174 31.493 1.00 93.75 327 LEU A CA 1
ATOM 2612 C C . LEU A 1 327 ? -8.412 1.650 31.623 1.00 93.75 327 LEU A C 1
ATOM 2614 O O . LEU A 1 327 ? -7.964 0.916 30.740 1.00 93.75 327 LEU A O 1
ATOM 2618 N N . VAL A 1 328 ? -9.012 1.158 32.711 1.00 94.75 328 VAL A N 1
ATOM 2619 C CA . VAL A 1 328 ? -9.185 -0.287 32.896 1.00 94.75 328 VAL A CA 1
ATOM 2620 C C . VAL A 1 328 ? -10.183 -0.838 31.875 1.00 94.75 328 VAL A C 1
ATOM 2622 O O . VAL A 1 328 ? -9.906 -1.862 31.253 1.00 94.75 328 VAL A O 1
ATOM 2625 N N . LEU A 1 329 ? -11.300 -0.152 31.637 1.00 95.25 329 LEU A N 1
ATOM 2626 C CA . LEU A 1 329 ? -12.315 -0.571 30.671 1.00 95.25 329 LEU A CA 1
ATOM 2627 C C . LEU A 1 329 ? -11.777 -0.642 29.240 1.00 95.25 329 LEU A C 1
ATOM 2629 O O . LEU A 1 329 ? -12.019 -1.634 28.553 1.00 95.25 329 LEU A O 1
ATOM 2633 N N . ASP A 1 330 ? -10.980 0.337 28.821 1.00 95.12 330 ASP A N 1
ATOM 2634 C CA . ASP A 1 330 ? -10.348 0.358 27.501 1.00 95.12 330 ASP A CA 1
ATOM 2635 C C . ASP A 1 330 ? -9.320 -0.770 27.334 1.00 95.12 330 ASP A C 1
ATOM 2637 O O . ASP A 1 330 ? -9.116 -1.256 26.224 1.00 95.12 330 ASP A O 1
ATOM 2641 N N . SER A 1 331 ? -8.716 -1.256 28.425 1.00 95.50 331 SER A N 1
ATOM 2642 C CA . SER A 1 331 ? -7.827 -2.429 28.393 1.00 95.50 331 SER A CA 1
ATOM 2643 C C . SER A 1 331 ? -8.577 -3.770 28.310 1.00 95.50 331 SER A C 1
ATOM 2645 O O . SER A 1 331 ? -8.043 -4.764 27.807 1.00 95.50 331 SER A O 1
ATOM 2647 N N . LEU A 1 332 ? -9.820 -3.814 28.799 1.00 95.69 332 LEU A N 1
ATOM 2648 C CA . LEU A 1 332 ? -10.671 -5.007 28.783 1.00 95.69 332 LEU A CA 1
ATOM 2649 C C . LEU A 1 332 ? -11.479 -5.115 27.484 1.00 95.69 332 LEU A C 1
ATOM 2651 O O . LEU A 1 332 ? -11.708 -6.217 26.993 1.00 95.69 332 LEU A O 1
ATOM 2655 N N . TRP A 1 333 ? -11.887 -3.985 26.900 1.00 95.06 333 TRP A N 1
ATOM 2656 C CA . TRP A 1 333 ? -12.736 -3.934 25.708 1.00 95.06 333 TRP A CA 1
ATOM 2657 C C . TRP A 1 333 ? -12.200 -4.733 24.502 1.00 95.06 333 TRP A C 1
ATOM 2659 O O . TRP A 1 333 ? -12.993 -5.404 23.839 1.00 95.06 333 TRP A O 1
ATOM 2669 N N . PRO A 1 334 ? -10.888 -4.746 24.191 1.00 92.12 334 PRO A N 1
ATOM 2670 C CA . PRO A 1 334 ? -10.339 -5.544 23.093 1.00 92.12 334 PRO A CA 1
ATOM 2671 C C . PRO A 1 334 ? -10.312 -7.054 23.358 1.00 92.12 334 PRO A C 1
ATOM 2673 O O . PRO A 1 334 ? -10.086 -7.816 22.424 1.00 92.12 334 PRO A O 1
ATOM 2676 N N . GLN A 1 335 ? -10.521 -7.501 24.601 1.00 92.62 335 GLN A N 1
ATOM 2677 C CA . GLN A 1 335 ? -10.433 -8.921 24.968 1.00 92.62 335 GLN A CA 1
ATOM 2678 C C . GLN A 1 335 ? -11.663 -9.730 24.546 1.00 92.62 335 GLN A C 1
ATOM 2680 O O . GLN A 1 335 ? -11.618 -10.964 24.584 1.00 92.62 335 GLN A O 1
ATOM 2685 N N . TYR A 1 336 ? -12.740 -9.045 24.145 1.00 92.31 336 TYR A N 1
ATOM 2686 C CA . TYR A 1 336 ? -13.946 -9.665 23.618 1.00 92.31 336 TYR A CA 1
ATOM 2687 C C . TYR A 1 336 ? -13.624 -10.619 22.466 1.00 92.31 336 TYR A C 1
ATOM 2689 O O . TYR A 1 336 ? -12.990 -10.242 21.477 1.00 92.31 336 TYR A O 1
ATOM 2697 N N . LYS A 1 337 ? -14.125 -11.846 22.579 1.00 88.81 337 LYS A N 1
ATOM 2698 C CA . LYS A 1 337 ? -14.098 -12.836 21.506 1.00 88.81 337 LYS A CA 1
ATOM 2699 C C . LYS A 1 337 ? -15.512 -13.032 20.994 1.00 88.81 337 LYS A C 1
ATOM 2701 O O . LYS A 1 337 ? -16.453 -13.055 21.784 1.00 88.81 337 LYS A O 1
ATOM 2706 N N . LEU A 1 338 ? -15.668 -13.203 19.684 1.00 84.12 338 LEU A N 1
ATOM 2707 C CA . LEU A 1 338 ? -16.951 -13.648 19.148 1.00 84.12 338 LEU A CA 1
ATOM 2708 C C . LEU A 1 338 ? -17.313 -14.977 19.827 1.00 84.12 338 LEU A C 1
ATOM 2710 O O . LEU A 1 338 ? -16.460 -15.866 19.865 1.00 84.12 338 LEU A O 1
ATOM 2714 N N . PRO A 1 339 ? -18.531 -15.123 20.379 1.00 77.56 339 PRO A N 1
ATOM 2715 C CA . PRO A 1 339 ? -19.004 -16.420 20.830 1.00 77.56 339 PRO A CA 1
ATOM 2716 C C . PRO A 1 339 ? -18.855 -17.414 19.678 1.00 77.56 339 PRO A C 1
ATOM 2718 O O . PRO A 1 339 ? -19.163 -17.046 18.541 1.00 77.56 339 PRO A O 1
ATOM 2721 N N . ASP A 1 340 ? -18.425 -18.646 19.963 1.00 65.31 340 ASP A N 1
ATOM 2722 C CA . ASP A 1 340 ? -18.395 -19.753 18.999 1.00 65.31 340 ASP A CA 1
ATOM 2723 C C . ASP A 1 340 ? -19.828 -20.068 18.533 1.00 65.31 340 ASP A C 1
ATOM 2725 O O . ASP A 1 340 ? -20.476 -21.029 18.946 1.00 65.31 340 ASP A O 1
ATOM 2729 N N . LYS A 1 341 ? -20.377 -19.221 17.668 1.00 50.50 341 LYS A N 1
ATOM 2730 C CA . LYS A 1 341 ? -21.541 -19.532 16.855 1.00 50.50 341 LYS A CA 1
ATOM 2731 C C . LYS A 1 341 ? -20.980 -20.411 15.755 1.00 50.50 341 LYS A C 1
ATOM 2733 O O . LYS A 1 341 ? -20.315 -19.888 14.868 1.00 50.50 341 LYS A O 1
ATOM 2738 N N . GLY A 1 342 ? -21.156 -21.727 15.895 1.00 44.97 342 GLY A N 1
ATOM 2739 C CA . GLY A 1 342 ? -20.595 -22.754 15.015 1.00 44.97 342 GLY A CA 1
ATOM 2740 C C . GLY A 1 342 ? -20.332 -22.248 13.596 1.00 44.97 342 GLY A C 1
ATOM 2741 O O . GLY A 1 342 ? -21.272 -21.968 12.865 1.00 44.97 342 GLY A O 1
ATOM 2742 N N . ALA A 1 343 ? -19.045 -22.082 13.279 1.00 33.81 343 ALA A N 1
ATOM 2743 C CA . ALA A 1 343 ? -18.481 -21.787 11.968 1.00 33.81 343 ALA A CA 1
ATOM 2744 C C . ALA A 1 343 ? -19.395 -21.004 11.003 1.00 33.81 343 ALA A C 1
ATOM 2746 O O . ALA A 1 343 ? -19.990 -21.584 10.093 1.00 33.81 343 ALA A O 1
ATOM 2747 N N . ILE A 1 344 ? -19.394 -19.671 11.091 1.00 37.50 344 ILE A N 1
ATOM 2748 C CA . ILE A 1 344 ? -19.509 -18.896 9.851 1.00 37.50 344 ILE A CA 1
ATOM 2749 C C . ILE A 1 344 ? -18.172 -19.097 9.133 1.00 37.50 344 ILE A C 1
ATOM 2751 O O . ILE A 1 344 ? -17.177 -18.454 9.460 1.00 37.50 344 ILE A O 1
ATOM 2755 N N . LYS A 1 345 ? -18.132 -20.078 8.226 1.00 30.19 345 LYS A N 1
ATOM 2756 C CA . LYS A 1 345 ? -17.061 -20.185 7.234 1.00 30.19 345 LYS A CA 1
ATOM 2757 C C . LYS A 1 345 ? -17.122 -18.914 6.384 1.00 30.19 345 LYS A C 1
ATOM 2759 O O . LYS A 1 345 ? -18.108 -18.726 5.673 1.00 30.19 345 LYS A O 1
ATOM 2764 N N . LEU A 1 346 ? -16.121 -18.050 6.543 1.00 36.50 346 LEU A N 1
ATOM 2765 C CA . LEU A 1 346 ? -15.782 -17.007 5.575 1.00 36.50 346 LEU A CA 1
ATOM 2766 C C . LEU A 1 346 ? -15.074 -17.642 4.380 1.00 36.50 346 LEU A C 1
ATOM 2768 O O . LEU A 1 346 ? -14.262 -18.569 4.620 1.00 36.50 346 LEU A O 1
#

Secondary structure (DSSP, 8-state):
------------------HHHHHHHHHH-EETTEEEEEHHHHHHT-TTEEEEEEEEEE-TTS-EEEEEEEEETTHHHHHHHHHHHHHHHHHHHHHHHHHHHHHHHHHHHHHHHHHHHHHHHHHHHHHHHHT-HHHHHHHHHHHHHHHHHHH--STTT--GGG----SS-HHHHHHHHHHHTT-HHHHHHHHHHHHHHHHHHHHHHHHHHHHHHHHHHHHHHHHHHHHHHHHHHHHHHHHHHHHHHHHHHHHHHHHHHHHHHHHHHHHHEEEEEEEEEEEEETTEEEEEEEEEEEEETTEEEEEE-HHHHHHHHHHHT-SS--HHHHHHHHHHGGG------TT---

pLDDT: mean 88.82, std 14.03, range [30.19, 98.44]

Foldseek 3Di:
DDDDDDDDPPPPPPPPPDWVVVQVLQQQPDDPVGRPHGPVRLQVLQLQFPDKDWTWDADPVRFIKIKIKGWGDCPLVLLVVVLVVQLVVLVVVLVVVLVVLVVVLVVLVVVLVVLVVVLVVLVVVLVVLVVPVPLVVVLVLLVQQLVQLVVPQALQSDDVVSRPDPDPCVQLVVLSVCVVVVNPVSVVVNNVSSVVVSVVSVVVSVVSVVVSVVVSVVSVVVSVVSVVVSVVSVVVSVVSVVVSVVVSVVSVVVSVVSSVQSVVLSVQWDTKMWMWMWTQDPSDTHTDFTWIWTDGNVDIDIDGLDPVNSVVSSVVSDNHQDPSNSVRCVVRSVVDDDPCPPDPDD

Sequence (346 aa):
MKMRWLGWLGVALWVAGCTDGDVRLVKDSVWNAMPDTTIGKALDTRQACAKTEWRAFDDDRERRIVEYRCEYRDARAHFEKSTQQQIQAHQKDGAFQIEQLQAMLATERERLQQQQARVDERARLAESSRQDEGEEFFRSWMTADLERLTRMADCRDFRIEALRGHGDLGDLQAAAAACTRGEAWAMAAYPRLHAGRITQLKRNLAELQGRERSRLADLQAGQEWEQQQLAELQAEVQKMEAELGPEQERARAETAARVALATARLEDFQHVHEITQWSVVHGSVVHVASVVEIQFRGQQYRGNLGEKGVILQAQANADGLSPWAVLVLDSLWPQYKLPDKGAIKL